Protein AF-A0A3P6EA64-F1 (afdb_monomer)

Mean predicted aligned error: 21.99 Å

Sequence (209 aa):
MKEDEYPVRPGEKDCSFYLKTGRCDFGEFCRFNHPKFFLGGKCKYGSTCKFKHSKEGDSTEAMRQVIAYKLLYYSDQPNVKNLTESLLQDQKRQRTESSYGPSRERRAKTIDKQRREAQNNLQEERLMIPENHNVNAQENLQQQADMERQNREAQEKAHEERRRQIDNERRQARLRLERMKPRVLTSNVDQIREALPQIGIERKEGDGF

Structure (mmCIF, N/CA/C/O backbone):
data_AF-A0A3P6EA64-F1
#
_entry.id   AF-A0A3P6EA64-F1
#
loop_
_atom_site.group_PDB
_atom_site.id
_atom_site.type_symbol
_atom_site.label_atom_id
_atom_site.label_alt_id
_atom_site.label_comp_id
_atom_site.label_asym_id
_atom_site.label_entity_id
_atom_site.label_seq_id
_atom_site.pdbx_PDB_ins_code
_atom_site.Cartn_x
_atom_site.Cartn_y
_atom_site.Cartn_z
_atom_site.occupancy
_atom_site.B_iso_or_equiv
_atom_site.auth_seq_id
_atom_site.auth_comp_id
_atom_site.auth_asym_id
_atom_site.auth_atom_id
_atom_site.pdbx_PDB_model_num
ATOM 1 N N . MET A 1 1 ? -25.609 12.171 -23.367 1.00 37.84 1 MET A N 1
ATOM 2 C CA . MET A 1 1 ? -24.585 12.815 -24.220 1.00 37.84 1 MET A CA 1
ATOM 3 C C . MET A 1 1 ? -24.012 11.719 -25.094 1.00 37.84 1 MET A C 1
ATOM 5 O O . MET A 1 1 ? -23.706 10.676 -24.534 1.00 37.84 1 MET A O 1
ATOM 9 N N . LYS A 1 2 ? -23.995 11.884 -26.423 1.00 42.06 2 LYS A N 1
ATOM 10 C CA . LYS A 1 2 ? -23.477 10.853 -27.337 1.00 42.06 2 LYS A CA 1
ATOM 11 C C . LYS A 1 2 ? -22.013 10.589 -26.983 1.00 42.06 2 LYS A C 1
ATOM 13 O O . LYS A 1 2 ? -21.222 11.524 -26.913 1.00 42.06 2 LYS A O 1
ATOM 18 N N . GLU A 1 3 ? -21.689 9.348 -26.655 1.00 51.91 3 GLU A N 1
ATOM 19 C CA . GLU A 1 3 ? -20.305 8.905 -26.555 1.00 51.91 3 GLU A CA 1
ATOM 20 C C . GLU A 1 3 ? -19.806 8.798 -27.993 1.00 51.91 3 GLU A C 1
ATOM 22 O O . GLU A 1 3 ? -20.128 7.832 -28.671 1.00 51.91 3 GLU A O 1
ATOM 27 N N . ASP A 1 4 ? -19.120 9.833 -28.486 1.00 54.34 4 ASP A N 1
ATOM 28 C CA . ASP A 1 4 ? -18.520 9.802 -29.822 1.00 54.34 4 ASP A CA 1
ATOM 29 C C . ASP A 1 4 ? -17.569 8.596 -29.887 1.00 54.34 4 ASP A C 1
ATOM 31 O O . ASP A 1 4 ? -16.539 8.560 -29.199 1.00 54.34 4 ASP A O 1
ATOM 35 N N . GLU A 1 5 ? -17.947 7.564 -30.645 1.00 70.12 5 GLU A N 1
ATOM 36 C CA . GLU A 1 5 ? -17.208 6.309 -30.687 1.00 70.12 5 GLU A CA 1
ATOM 37 C C . GLU A 1 5 ? -15.990 6.473 -31.596 1.00 70.12 5 GLU A C 1
ATOM 39 O O . GLU A 1 5 ? -16.041 6.334 -32.815 1.00 70.12 5 GLU A O 1
ATOM 44 N N . TYR A 1 6 ? -14.850 6.810 -30.996 1.00 78.06 6 TYR A N 1
ATOM 45 C CA . TYR A 1 6 ? -13.623 6.978 -31.762 1.00 78.06 6 TYR A CA 1
ATOM 46 C C . TYR A 1 6 ? -13.152 5.644 -32.377 1.00 78.06 6 TYR A C 1
ATOM 48 O O . TYR A 1 6 ? -13.069 4.635 -31.664 1.00 78.06 6 TYR A O 1
ATOM 56 N N . PRO A 1 7 ? -12.775 5.620 -33.671 1.00 77.94 7 PRO A N 1
ATOM 57 C CA . PRO A 1 7 ? -12.408 4.391 -34.354 1.00 77.94 7 PRO A CA 1
ATOM 58 C C . PRO A 1 7 ? -11.060 3.863 -33.853 1.00 77.94 7 PRO A C 1
ATOM 60 O O . PRO A 1 7 ? -10.033 4.549 -33.858 1.00 77.94 7 PRO A O 1
ATOM 63 N N . VAL A 1 8 ? -11.073 2.593 -33.458 1.00 78.19 8 VAL A N 1
ATOM 64 C CA . VAL A 1 8 ? -9.897 1.810 -33.071 1.00 78.19 8 VAL A CA 1
ATOM 65 C C . VAL A 1 8 ? -9.319 1.198 -34.354 1.00 78.19 8 VAL A C 1
ATOM 67 O O . VAL A 1 8 ? -9.961 0.356 -34.977 1.00 78.19 8 VAL A O 1
ATOM 70 N N . ARG A 1 9 ? -8.141 1.656 -34.792 1.00 79.44 9 ARG A N 1
ATOM 71 C CA . ARG A 1 9 ? -7.506 1.301 -36.076 1.00 79.44 9 ARG A CA 1
ATOM 72 C C . ARG A 1 9 ? -6.117 0.686 -35.836 1.00 79.44 9 ARG A C 1
ATOM 74 O O . ARG A 1 9 ? -5.139 1.427 -35.719 1.00 79.44 9 ARG A O 1
ATOM 81 N N . PRO A 1 10 ? -6.007 -0.651 -35.766 1.00 67.12 10 PRO A N 1
ATOM 82 C CA . PRO A 1 10 ? -4.742 -1.321 -35.489 1.00 67.12 10 PRO A CA 1
ATOM 83 C C . PRO A 1 10 ? -3.734 -1.066 -36.595 1.00 67.12 10 PRO A C 1
ATOM 85 O O . PRO A 1 10 ? -4.053 -1.232 -37.765 1.00 67.12 10 PRO A O 1
ATOM 88 N N . GLY A 1 11 ? -2.518 -0.664 -36.229 1.00 68.31 11 GLY A N 1
ATOM 89 C CA . GLY A 1 11 ? -1.428 -0.443 -37.182 1.00 68.31 11 GLY A CA 1
ATOM 90 C C . GLY A 1 11 ? -1.340 0.963 -37.783 1.00 68.31 11 GLY A C 1
ATOM 91 O O . GLY A 1 11 ? -0.298 1.293 -38.345 1.00 68.31 11 GLY A O 1
ATOM 92 N N . GLU A 1 12 ? -2.355 1.811 -37.604 1.00 78.56 12 GLU A N 1
ATOM 93 C CA . GLU A 1 12 ? -2.269 3.237 -37.936 1.00 78.56 12 GLU A CA 1
ATOM 94 C C . GLU A 1 12 ? -1.605 4.036 -36.806 1.00 78.56 12 GLU A C 1
ATOM 96 O O . GLU A 1 12 ? -1.555 3.607 -35.650 1.00 78.56 12 GLU A O 1
ATOM 101 N N . LYS A 1 13 ? -1.088 5.228 -37.128 1.00 80.69 13 LYS A N 1
ATOM 102 C CA . LYS A 1 13 ? -0.502 6.123 -36.115 1.00 80.69 13 LYS A CA 1
ATOM 103 C C . LYS A 1 13 ? -1.567 6.550 -35.101 1.00 80.69 13 LYS A C 1
ATOM 105 O O . LYS A 1 13 ? -2.685 6.896 -35.486 1.00 80.69 13 LYS A O 1
ATOM 110 N N . ASP A 1 14 ? -1.204 6.592 -33.821 1.00 83.06 14 ASP A N 1
ATOM 111 C CA . ASP A 1 14 ? -2.114 7.043 -32.766 1.00 83.06 14 ASP A CA 1
ATOM 112 C C . ASP A 1 14 ? -2.435 8.539 -32.891 1.00 83.06 14 ASP A C 1
ATOM 114 O O . ASP A 1 14 ? -1.572 9.374 -33.191 1.00 83.06 14 ASP A O 1
ATOM 118 N N . CYS A 1 15 ? -3.692 8.901 -32.627 1.00 84.56 15 CYS A N 1
ATOM 119 C CA . CYS A 1 15 ? -4.131 10.287 -32.678 1.00 84.56 15 CYS A CA 1
ATOM 120 C C . CYS A 1 15 ? -3.476 11.102 -31.553 1.00 84.56 15 CYS A C 1
ATOM 122 O O . CYS A 1 15 ? -3.816 10.966 -30.377 1.00 84.56 15 CYS A O 1
ATOM 124 N N . SER A 1 16 ? -2.568 12.011 -31.915 1.00 80.25 16 SER A N 1
ATOM 125 C CA . SER A 1 16 ? -1.844 12.849 -30.947 1.00 80.25 16 SER A CA 1
ATOM 126 C C . SER A 1 16 ? -2.763 13.746 -30.111 1.00 80.25 16 SER A C 1
ATOM 128 O O . SER A 1 16 ? -2.475 13.987 -28.940 1.00 80.25 16 SER A O 1
ATOM 130 N N . PHE A 1 17 ? -3.865 14.235 -30.691 1.00 80.38 17 PHE A N 1
ATOM 131 C CA . PHE A 1 17 ? -4.844 15.061 -29.979 1.00 80.38 17 PHE A CA 1
ATOM 132 C C . PHE A 1 17 ? -5.614 14.228 -28.954 1.00 80.38 17 PHE A C 1
ATOM 134 O O . PHE A 1 17 ? -5.609 14.563 -27.771 1.00 80.38 17 PHE A O 1
ATOM 141 N N . TYR A 1 18 ? -6.145 13.078 -29.372 1.00 81.69 18 TYR A N 1
ATOM 142 C CA . TYR A 1 18 ? -6.855 12.163 -28.483 1.00 81.69 18 TYR A CA 1
ATOM 143 C C . TYR A 1 18 ? -5.978 11.629 -27.346 1.00 81.69 18 TYR A C 1
ATOM 145 O O . TYR A 1 18 ? -6.431 11.565 -26.208 1.00 81.69 18 TYR A O 1
ATOM 153 N N . LEU A 1 19 ? -4.710 11.305 -27.608 1.00 76.81 19 LEU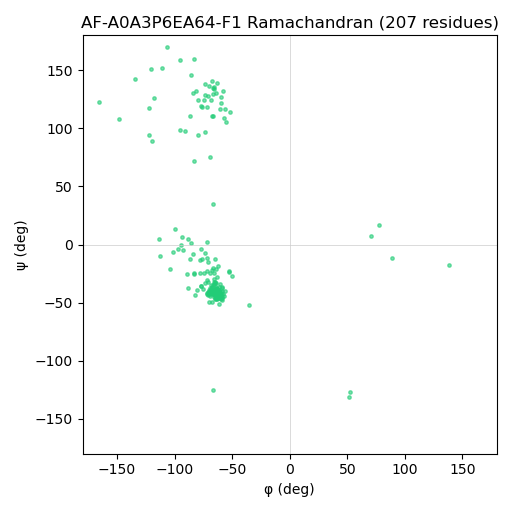 A N 1
ATOM 154 C CA . LEU A 1 19 ? -3.790 10.851 -26.561 1.00 76.81 19 LEU A CA 1
ATOM 155 C C . LEU A 1 19 ? -3.483 11.934 -25.516 1.00 76.81 19 LEU A C 1
ATOM 157 O O . LEU A 1 19 ? -3.268 11.614 -24.348 1.00 76.81 19 LEU A O 1
ATOM 161 N N . LYS A 1 20 ? -3.456 13.213 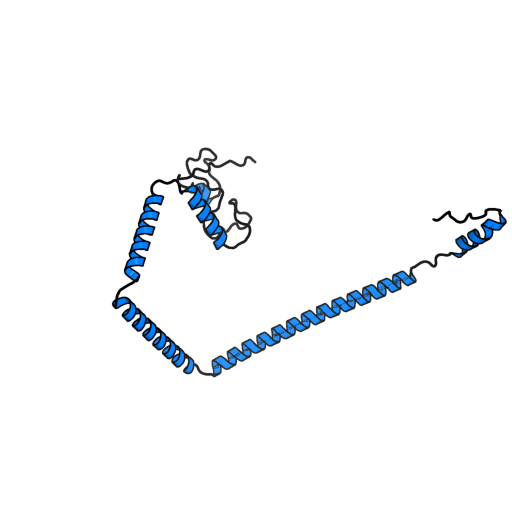-25.914 1.00 73.44 20 LYS A N 1
ATOM 162 C CA . LYS A 1 20 ? -3.144 14.334 -25.013 1.00 73.44 20 LYS A CA 1
ATOM 163 C C . LYS A 1 20 ? -4.350 14.791 -24.199 1.00 73.44 20 LYS A C 1
ATOM 165 O O . LYS A 1 20 ? -4.205 15.086 -23.015 1.00 73.44 20 LYS A O 1
ATOM 170 N N . THR A 1 21 ? -5.515 14.894 -24.832 1.00 72.88 21 THR A N 1
ATOM 171 C CA . THR A 1 21 ? -6.704 15.538 -24.246 1.00 72.88 21 THR A CA 1
ATOM 172 C C . THR A 1 21 ? -7.841 14.558 -23.966 1.00 72.88 21 THR A C 1
ATOM 174 O O . THR A 1 21 ? -8.826 14.921 -23.324 1.00 72.88 21 THR A O 1
ATOM 177 N N . GLY A 1 22 ? -7.742 13.316 -24.449 1.00 75.56 22 GLY A N 1
ATOM 178 C CA . GLY A 1 22 ? -8.824 12.335 -24.404 1.00 75.56 22 GLY A CA 1
ATOM 179 C C . GLY A 1 22 ? -9.984 12.662 -25.348 1.00 75.56 22 GLY A C 1
ATOM 180 O O . GLY A 1 22 ? -11.022 12.006 -25.277 1.00 75.56 22 GLY A O 1
ATOM 181 N N . ARG A 1 23 ? -9.866 13.683 -26.205 1.00 77.75 23 ARG A N 1
ATOM 182 C CA . ARG A 1 23 ? -10.887 14.067 -27.189 1.00 77.75 23 ARG A CA 1
ATOM 183 C C . ARG A 1 23 ? -10.235 14.319 -28.540 1.00 77.75 23 ARG A C 1
ATOM 185 O O . ARG A 1 23 ? -9.131 14.849 -28.618 1.00 77.75 23 ARG A O 1
ATOM 192 N N . CYS A 1 24 ? -10.925 13.915 -29.596 1.00 83.94 24 CYS A N 1
ATOM 193 C CA . CYS A 1 24 ? -10.534 14.224 -30.961 1.00 83.94 24 CYS A CA 1
ATOM 194 C C . CYS A 1 24 ? -11.633 15.058 -31.608 1.00 83.94 24 CYS A C 1
ATOM 196 O O . CYS A 1 24 ? -12.779 14.613 -31.641 1.00 83.94 24 CYS A O 1
ATOM 198 N N . ASP A 1 25 ? -11.275 16.215 -32.157 1.00 81.75 25 ASP A N 1
ATOM 199 C CA . ASP A 1 25 ? -12.224 17.095 -32.850 1.00 81.75 25 ASP A CA 1
ATOM 200 C C . ASP A 1 25 ? -12.766 16.458 -34.141 1.00 81.75 25 ASP A C 1
ATOM 202 O O . ASP A 1 25 ? -13.838 16.814 -34.617 1.00 81.75 25 ASP A O 1
ATOM 206 N N . PHE A 1 26 ? -12.051 15.464 -34.681 1.00 82.31 26 PHE A N 1
ATOM 207 C CA . PHE A 1 26 ? -12.467 14.695 -35.855 1.00 82.31 26 PHE A CA 1
ATOM 208 C C . PHE A 1 26 ? -13.411 13.525 -35.528 1.00 82.31 26 PHE A C 1
ATOM 210 O O . PHE A 1 26 ? -13.923 12.897 -36.454 1.00 82.31 26 PHE A O 1
ATOM 217 N N . GLY A 1 27 ? -13.636 13.211 -34.244 1.00 82.75 27 GLY A N 1
ATOM 218 C CA . GLY A 1 27 ? -14.604 12.194 -33.820 1.00 82.75 27 GLY A CA 1
ATOM 219 C C . GLY A 1 27 ? -14.434 10.839 -34.518 1.00 82.75 27 GLY A C 1
ATOM 220 O O . GLY A 1 27 ? -13.327 10.303 -34.630 1.00 82.75 27 GLY A O 1
ATOM 221 N N . GLU A 1 28 ? -15.549 10.316 -35.024 1.00 81.25 28 GLU A N 1
ATOM 222 C CA . GLU A 1 28 ? -15.653 9.043 -35.753 1.00 81.25 28 GLU A CA 1
ATOM 223 C C . GLU A 1 28 ? -14.916 9.054 -37.108 1.00 81.25 28 GLU A C 1
ATOM 225 O O . GLU A 1 28 ? -14.472 8.017 -37.605 1.00 81.25 28 GLU A O 1
ATOM 230 N N . PHE A 1 29 ? -14.726 10.240 -37.697 1.00 82.25 29 PHE A N 1
ATOM 231 C CA . PHE A 1 29 ? -14.060 10.426 -38.990 1.00 82.25 29 PHE A CA 1
ATOM 232 C C . PHE A 1 29 ? -12.537 10.517 -38.875 1.00 82.25 29 PHE A C 1
ATOM 234 O O . PHE A 1 29 ? -11.837 10.695 -39.876 1.00 82.25 29 PHE A O 1
ATOM 241 N N . CYS A 1 30 ? -11.992 10.400 -37.664 1.00 86.56 30 CYS A N 1
ATOM 242 C CA . CYS A 1 30 ? -10.559 10.483 -37.483 1.00 86.56 30 CYS A CA 1
ATOM 243 C C . CYS A 1 30 ? -9.845 9.292 -38.145 1.00 86.56 30 CYS A C 1
ATOM 245 O O . CYS A 1 30 ? -10.173 8.118 -37.944 1.00 86.56 30 CYS A O 1
ATOM 247 N N . ARG A 1 31 ? -8.827 9.611 -38.950 1.00 85.00 31 ARG A N 1
ATOM 248 C CA . ARG A 1 31 ? -8.019 8.629 -39.695 1.00 85.00 31 ARG A CA 1
ATOM 249 C C . ARG A 1 31 ? -6.977 7.926 -38.823 1.00 85.00 31 ARG A C 1
ATOM 251 O O . ARG A 1 31 ? -6.407 6.930 -39.244 1.00 85.00 31 ARG A O 1
ATOM 258 N N . PHE A 1 32 ? -6.730 8.454 -37.629 1.00 84.88 32 PHE A N 1
ATOM 259 C CA . PHE A 1 32 ? -5.715 7.979 -36.694 1.00 84.88 32 PHE A CA 1
ATOM 260 C C . PHE A 1 32 ? -6.307 7.011 -35.663 1.00 84.88 32 PHE A C 1
ATOM 262 O O . PHE A 1 32 ? -7.513 7.017 -35.415 1.00 84.88 32 PHE A O 1
ATOM 269 N N . ASN A 1 33 ? -5.462 6.192 -35.042 1.00 82.88 33 ASN A N 1
ATOM 270 C CA . ASN A 1 33 ? -5.889 5.206 -34.052 1.00 82.88 33 ASN A CA 1
ATOM 271 C C . ASN A 1 33 ? -6.276 5.853 -32.705 1.00 82.88 33 ASN A C 1
ATOM 273 O O . ASN A 1 33 ? -5.583 6.752 -32.219 1.00 82.88 33 ASN A O 1
ATOM 277 N N . HIS A 1 34 ? -7.368 5.377 -32.094 1.00 80.75 34 HIS A N 1
ATOM 278 C CA . HIS A 1 34 ? -7.867 5.827 -30.786 1.00 80.75 34 HIS A CA 1
ATOM 279 C C . HIS A 1 34 ? -7.890 4.667 -29.785 1.00 80.75 34 HIS A C 1
ATOM 281 O O . HIS A 1 34 ? -8.902 3.977 -29.661 1.00 80.75 34 HIS A O 1
ATOM 287 N N . PRO A 1 35 ? -6.802 4.421 -29.040 1.00 77.38 35 PRO A N 1
ATOM 288 C CA . PRO A 1 35 ? -6.763 3.326 -28.078 1.00 77.38 35 PRO A CA 1
ATOM 289 C C . PRO A 1 35 ? -7.743 3.566 -26.916 1.00 77.38 35 PRO A C 1
ATOM 291 O O . PRO A 1 35 ? -7.793 4.645 -26.325 1.00 77.38 35 PRO A O 1
ATOM 294 N N . LYS A 1 36 ? -8.514 2.535 -26.541 1.00 71.06 36 LYS A N 1
ATOM 295 C CA . LYS A 1 36 ? -9.422 2.571 -25.370 1.00 71.06 36 LYS A CA 1
ATOM 296 C C . LYS A 1 36 ? -8.669 2.413 -24.027 1.00 71.06 36 LYS A C 1
ATOM 298 O O . LYS A 1 36 ? -9.270 2.528 -22.957 1.00 71.06 36 LYS A O 1
ATOM 303 N N . PHE A 1 37 ? -7.354 2.188 -24.083 1.00 67.81 37 PHE A N 1
ATOM 304 C CA . PHE A 1 37 ? -6.462 1.949 -22.945 1.00 67.81 37 PHE A CA 1
ATOM 305 C C . PHE A 1 37 ? -5.348 2.997 -22.887 1.00 67.81 37 PHE A C 1
ATOM 307 O O . PHE A 1 37 ? -4.935 3.534 -23.916 1.00 67.81 37 PHE A O 1
ATOM 314 N N . PHE A 1 38 ? -4.857 3.287 -21.682 1.00 64.75 38 PHE A N 1
ATOM 315 C CA . PHE A 1 38 ? -3.771 4.244 -21.494 1.00 64.75 38 PHE A CA 1
ATOM 316 C C . PHE A 1 38 ? -2.435 3.614 -21.905 1.00 64.75 38 PHE A C 1
ATOM 318 O O . PHE A 1 38 ? -2.018 2.617 -21.326 1.00 64.75 38 PHE A O 1
ATOM 325 N N . LEU A 1 39 ? -1.766 4.190 -22.908 1.00 61.78 39 LEU A N 1
ATOM 326 C CA . LEU A 1 39 ? -0.486 3.687 -23.435 1.00 61.78 39 LEU A CA 1
ATOM 327 C C . LEU A 1 39 ? 0.749 4.372 -22.807 1.00 61.78 39 LEU A C 1
ATOM 329 O O . LEU A 1 39 ? 1.878 4.061 -23.182 1.00 61.78 39 LEU A O 1
ATOM 333 N N . GLY A 1 40 ? 0.546 5.326 -21.889 1.00 58.00 40 GLY A N 1
ATOM 334 C CA . GLY A 1 40 ? 1.603 6.091 -21.211 1.00 58.00 40 GLY A CA 1
ATOM 335 C C . GLY A 1 40 ? 1.799 5.682 -19.746 1.00 58.00 40 GLY A C 1
ATOM 336 O O . GLY A 1 40 ? 0.999 4.938 -19.206 1.00 58.00 40 GLY A O 1
ATOM 337 N N . GLY A 1 41 ? 2.867 6.166 -19.098 1.00 61.28 41 GLY A N 1
ATOM 338 C CA . GLY A 1 41 ? 3.285 5.803 -17.728 1.00 61.28 41 GLY A CA 1
ATOM 339 C C . GLY A 1 41 ? 2.349 6.233 -16.579 1.00 61.28 41 GLY A C 1
ATOM 340 O O . GLY A 1 41 ? 1.189 5.855 -16.525 1.00 61.28 41 GLY A O 1
ATOM 341 N N . LYS A 1 42 ? 2.841 6.966 -15.568 1.00 56.97 42 LYS A N 1
ATOM 342 C CA . LYS A 1 42 ? 2.020 7.332 -14.391 1.00 56.97 42 LYS A CA 1
ATOM 343 C C . LYS A 1 42 ? 0.884 8.285 -14.799 1.00 56.97 42 LYS A C 1
ATOM 345 O O . LYS A 1 42 ? 1.137 9.436 -15.154 1.00 56.97 42 LYS A O 1
ATOM 350 N N . CYS A 1 43 ? -0.365 7.822 -14.754 1.00 64.38 43 CYS A N 1
ATOM 351 C CA . CYS A 1 43 ? -1.524 8.647 -15.088 1.00 64.38 43 CYS A CA 1
ATOM 352 C C . C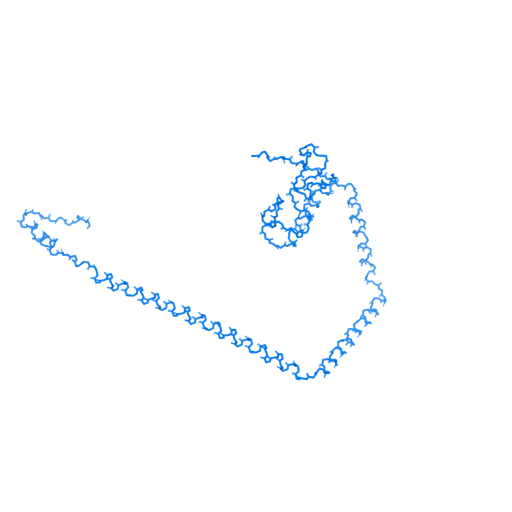YS A 1 43 ? -1.875 9.617 -13.947 1.00 64.38 43 CYS A C 1
ATOM 354 O O . CYS A 1 43 ? -2.237 9.198 -12.850 1.00 64.38 43 CYS A O 1
ATOM 356 N N . LYS A 1 44 ? -1.831 10.926 -14.226 1.00 62.44 44 LYS A N 1
ATOM 357 C CA . LYS A 1 44 ? -2.151 12.002 -13.264 1.00 62.44 44 LYS A CA 1
ATOM 358 C C . LYS A 1 44 ? -3.640 12.135 -12.907 1.00 62.44 44 LYS A C 1
ATOM 360 O O . LYS A 1 44 ? -3.971 12.867 -11.984 1.00 62.44 44 LYS A O 1
ATOM 365 N N . TYR A 1 45 ? -4.529 11.462 -13.639 1.00 64.81 45 TYR A N 1
ATOM 366 C CA . TYR A 1 45 ? -5.985 11.553 -13.456 1.00 64.81 45 TYR A CA 1
ATOM 367 C C . TYR A 1 45 ? -6.566 10.410 -12.602 1.00 64.81 45 TYR A C 1
ATOM 369 O O . TYR A 1 45 ? -7.754 10.413 -12.307 1.00 64.81 45 TYR A O 1
ATOM 377 N N . GLY A 1 46 ? -5.756 9.429 -12.182 1.00 65.00 46 GLY A N 1
ATOM 378 C CA . GLY A 1 46 ? -6.195 8.368 -11.266 1.00 65.00 46 GLY A CA 1
ATOM 379 C C . GLY A 1 46 ? -7.470 7.643 -11.727 1.00 65.00 46 GLY A C 1
ATOM 380 O O . GLY A 1 46 ? -7.544 7.162 -12.860 1.00 65.00 46 GLY A O 1
ATOM 381 N N . SER A 1 47 ? -8.475 7.575 -10.848 1.00 62.47 47 SER A N 1
ATOM 382 C CA . SER A 1 47 ? -9.781 6.941 -11.097 1.00 62.47 47 SER A CA 1
ATOM 383 C C . SER A 1 47 ? -10.735 7.766 -11.970 1.00 62.47 47 SER A C 1
ATOM 385 O O . SER A 1 47 ? -11.729 7.222 -12.443 1.00 62.47 47 SER A O 1
ATOM 387 N N . THR A 1 48 ? -10.444 9.049 -12.213 1.00 62.75 48 THR A N 1
ATOM 388 C CA . THR A 1 48 ? -11.232 9.923 -13.105 1.00 62.75 48 THR A CA 1
ATOM 389 C C . THR A 1 48 ? -10.680 9.948 -14.530 1.00 62.75 48 THR A C 1
ATOM 391 O O . THR A 1 48 ? -11.141 10.711 -15.380 1.00 62.75 48 THR A O 1
ATOM 394 N N . CYS A 1 49 ? -9.679 9.112 -14.814 1.00 69.50 49 CYS A N 1
ATOM 395 C CA . CYS A 1 49 ? -9.110 9.007 -16.141 1.00 69.50 49 CYS A CA 1
ATOM 396 C C . CYS A 1 49 ? -10.122 8.437 -17.140 1.00 69.50 49 CYS A C 1
ATOM 398 O O . CYS A 1 49 ? -10.784 7.435 -16.883 1.00 69.50 49 CYS A O 1
ATOM 400 N N . LYS A 1 50 ? -10.184 9.061 -18.320 1.00 68.12 50 LYS A N 1
ATOM 401 C CA . LYS A 1 50 ? -11.038 8.625 -19.431 1.00 68.12 50 LYS A CA 1
ATOM 402 C C . LYS A 1 50 ? -10.595 7.287 -20.043 1.00 68.12 50 LYS A C 1
ATOM 404 O O . LYS A 1 50 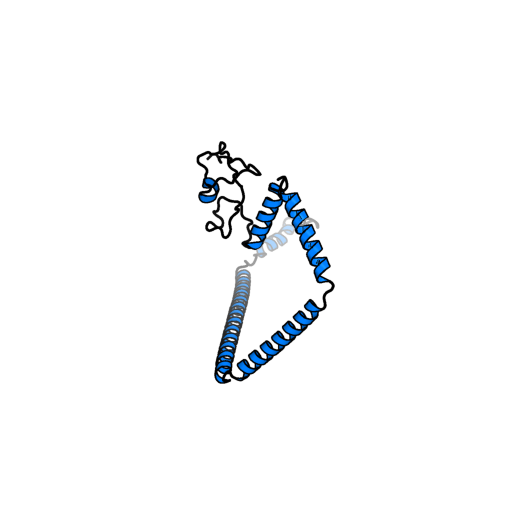? -11.393 6.616 -20.690 1.00 68.12 50 LYS A O 1
ATOM 409 N N . PHE A 1 51 ? -9.336 6.899 -19.860 1.00 73.81 51 PHE A N 1
ATOM 410 C CA . PHE A 1 51 ? -8.817 5.620 -20.334 1.00 73.81 51 PHE A CA 1
ATOM 411 C C . PHE A 1 51 ? -9.086 4.515 -19.313 1.00 73.81 51 PHE A C 1
ATOM 413 O O . PHE A 1 51 ? -9.037 4.751 -18.106 1.00 73.81 51 PHE A O 1
ATOM 420 N N . LYS A 1 52 ? -9.333 3.288 -19.787 1.00 66.19 52 LYS A N 1
ATOM 421 C CA . LYS A 1 52 ? -9.474 2.148 -18.876 1.00 66.19 52 LYS A CA 1
ATOM 422 C C . LYS A 1 52 ? -8.122 1.829 -18.230 1.00 66.19 52 LYS A C 1
ATOM 424 O O . LYS A 1 52 ? -7.142 1.583 -18.933 1.00 66.19 52 LYS A O 1
ATOM 429 N N . HIS A 1 53 ? -8.098 1.814 -16.900 1.00 66.62 53 HIS A N 1
ATOM 430 C CA . HIS A 1 53 ? -6.992 1.316 -16.082 1.00 66.62 53 HIS A CA 1
ATOM 431 C C . HIS A 1 53 ? -7.413 0.027 -15.370 1.00 66.62 53 HIS A C 1
ATOM 433 O O . HIS A 1 53 ? -8.592 -0.146 -15.049 1.00 66.62 53 HIS A O 1
ATOM 439 N N . SER A 1 54 ? -6.453 -0.850 -15.074 1.00 61.44 54 SER A N 1
ATOM 440 C CA . SER A 1 54 ? -6.679 -1.924 -14.104 1.00 61.44 54 SER A CA 1
ATOM 441 C C . SER A 1 54 ? -6.777 -1.311 -12.699 1.00 61.44 54 SER A C 1
ATOM 443 O O . SER A 1 54 ? -6.028 -0.389 -12.377 1.00 61.44 54 SER A O 1
ATOM 445 N N . LYS A 1 55 ? -7.739 -1.758 -11.882 1.00 54.31 55 LYS A N 1
ATOM 446 C CA . LYS A 1 55 ? -8.142 -1.108 -10.614 1.00 54.31 55 LYS A CA 1
ATOM 447 C C . LYS A 1 55 ? -7.132 -1.228 -9.465 1.00 54.31 55 LYS A C 1
ATOM 449 O O . LYS A 1 55 ? -7.391 -0.706 -8.385 1.00 54.31 55 LYS A O 1
ATOM 454 N N . GLU A 1 56 ? -5.983 -1.847 -9.683 1.00 51.66 56 GLU A N 1
ATOM 455 C CA . GLU A 1 56 ? -4.986 -2.083 -8.644 1.00 51.66 56 GLU A CA 1
ATOM 456 C C . GLU A 1 56 ? -3.687 -1.427 -9.087 1.00 51.66 56 GLU A C 1
ATOM 458 O O . GLU A 1 56 ? -3.168 -1.718 -10.162 1.00 51.66 56 GLU A O 1
ATOM 463 N N . GLY A 1 57 ? -3.234 -0.451 -8.300 1.00 53.38 57 GLY A N 1
ATOM 464 C CA . GLY A 1 57 ? -2.189 0.520 -8.627 1.00 53.38 57 GLY A CA 1
ATOM 465 C C . GLY A 1 57 ? -0.777 -0.040 -8.796 1.00 53.38 57 GLY A C 1
ATOM 466 O O . GLY A 1 57 ? 0.182 0.654 -8.466 1.00 53.38 57 GLY A O 1
ATOM 467 N N . ASP A 1 58 ? -0.620 -1.247 -9.326 1.00 48.91 58 ASP A N 1
ATOM 468 C CA . ASP A 1 58 ? 0.676 -1.800 -9.658 1.00 48.91 58 ASP A CA 1
ATOM 469 C C . ASP A 1 58 ? 1.027 -1.449 -11.108 1.00 48.91 58 ASP A C 1
ATOM 471 O O . ASP A 1 58 ? 0.579 -2.062 -12.081 1.00 48.91 58 ASP A O 1
ATOM 475 N N . SER A 1 59 ? 1.819 -0.385 -11.260 1.00 55.69 59 SER A N 1
ATOM 476 C CA . SER A 1 59 ? 2.266 0.130 -12.564 1.00 55.69 59 SER A CA 1
ATOM 477 C C . SER A 1 59 ? 2.910 -0.944 -13.456 1.00 55.69 59 SER A C 1
ATOM 479 O O . SER A 1 59 ? 2.915 -0.809 -14.678 1.00 55.69 59 SER A O 1
ATOM 481 N N . THR A 1 60 ? 3.411 -2.024 -12.853 1.00 57.78 60 THR A N 1
ATOM 482 C CA . THR A 1 60 ? 4.018 -3.175 -13.524 1.00 57.78 60 THR A CA 1
ATOM 483 C C . THR A 1 60 ? 2.989 -4.044 -14.251 1.00 57.78 60 THR A C 1
ATOM 485 O O . THR A 1 60 ? 3.211 -4.416 -15.404 1.00 57.78 60 THR A O 1
ATOM 488 N N . GLU A 1 61 ? 1.840 -4.310 -13.633 1.00 59.56 61 GLU A N 1
ATOM 489 C CA . GLU A 1 61 ? 0.771 -5.132 -14.202 1.00 59.56 61 GLU A CA 1
ATOM 490 C C . GLU A 1 61 ? 0.003 -4.369 -15.290 1.00 59.56 61 GLU A C 1
ATOM 492 O O . GLU A 1 61 ? -0.269 -4.903 -16.365 1.00 59.56 61 GLU A O 1
ATOM 497 N N . ALA A 1 62 ? -0.214 -3.066 -15.089 1.00 56.84 62 ALA A N 1
ATOM 498 C CA . ALA A 1 62 ? -0.724 -2.188 -16.140 1.00 56.84 62 ALA A CA 1
ATOM 499 C C . ALA A 1 62 ? 0.214 -2.157 -17.366 1.00 56.84 62 ALA A C 1
ATOM 501 O O . ALA A 1 62 ? -0.249 -2.256 -18.502 1.00 56.84 62 ALA A O 1
ATOM 502 N N . MET A 1 63 ? 1.537 -2.094 -17.157 1.00 61.00 63 MET A N 1
ATOM 503 C CA . MET A 1 63 ? 2.515 -2.169 -18.251 1.00 61.00 63 MET A CA 1
ATOM 504 C C . MET A 1 63 ? 2.508 -3.531 -18.956 1.00 61.00 63 MET A C 1
ATOM 506 O O . MET A 1 63 ? 2.584 -3.570 -20.183 1.00 61.00 63 MET A O 1
ATOM 510 N N . ARG A 1 64 ? 2.363 -4.643 -18.225 1.00 65.56 64 ARG A N 1
ATOM 511 C CA . ARG A 1 64 ? 2.228 -5.985 -18.820 1.00 65.56 64 ARG A CA 1
ATOM 512 C C . ARG A 1 64 ? 0.988 -6.101 -19.696 1.00 65.56 64 ARG A C 1
ATOM 514 O O . ARG A 1 64 ? 1.085 -6.637 -20.795 1.00 65.56 64 ARG A O 1
ATOM 521 N N . GLN A 1 65 ? -0.141 -5.550 -19.261 1.00 59.94 65 GLN A N 1
ATOM 522 C CA . GLN A 1 65 ? -1.381 -5.543 -20.039 1.00 59.94 65 GLN A CA 1
ATOM 523 C C . GLN A 1 65 ? -1.277 -4.653 -21.281 1.00 59.94 65 GLN A C 1
ATOM 525 O O . GLN A 1 65 ? -1.745 -5.041 -22.347 1.00 59.94 65 GLN A O 1
ATOM 530 N N . VAL A 1 66 ? -0.598 -3.503 -21.187 1.00 62.34 66 VAL A N 1
ATOM 531 C CA . VAL A 1 66 ? -0.297 -2.651 -22.350 1.00 62.34 66 VAL A CA 1
ATOM 532 C C . VAL A 1 66 ? 0.614 -3.375 -23.338 1.00 62.34 66 VAL A C 1
ATOM 534 O O . VAL A 1 66 ? 0.357 -3.333 -24.539 1.00 62.34 66 VAL A O 1
ATOM 537 N N . ILE A 1 67 ? 1.650 -4.068 -22.858 1.00 65.56 67 ILE A N 1
ATOM 538 C CA . ILE A 1 67 ? 2.545 -4.867 -23.704 1.00 65.56 67 ILE A CA 1
ATOM 539 C C . ILE A 1 67 ? 1.774 -6.018 -24.352 1.00 65.56 67 ILE A C 1
ATOM 541 O O . ILE A 1 67 ? 1.890 -6.202 -25.557 1.00 65.56 67 ILE A O 1
ATOM 545 N N . ALA A 1 68 ? 0.951 -6.749 -23.601 1.00 68.12 68 ALA A N 1
ATOM 546 C CA . ALA A 1 68 ? 0.121 -7.828 -24.128 1.00 68.12 68 ALA A CA 1
ATOM 547 C C . ALA A 1 68 ? -0.876 -7.318 -25.178 1.00 68.12 68 ALA A C 1
ATOM 549 O O . ALA A 1 68 ? -0.961 -7.891 -26.259 1.00 68.12 68 ALA A O 1
ATOM 550 N N . TYR A 1 69 ? -1.561 -6.200 -24.916 1.00 66.69 69 TYR A N 1
ATOM 551 C CA . TYR A 1 69 ? -2.424 -5.545 -25.899 1.00 66.69 69 TYR A CA 1
ATOM 552 C C . TYR A 1 69 ? -1.630 -5.152 -27.146 1.00 66.69 69 TYR A C 1
ATOM 554 O O . TYR A 1 69 ? -2.039 -5.465 -28.256 1.00 66.69 69 TYR A O 1
ATOM 562 N N . LYS A 1 70 ? -0.446 -4.551 -26.984 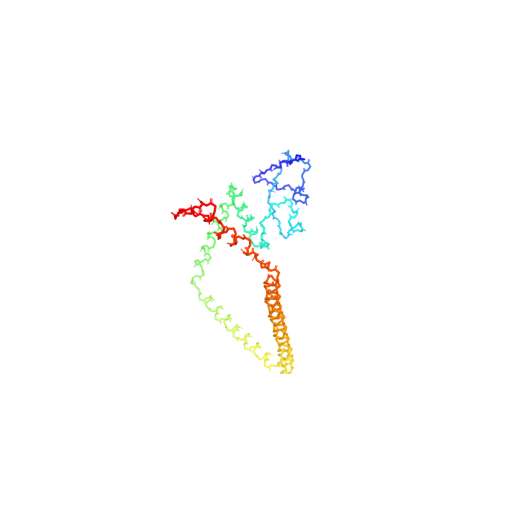1.00 64.62 70 LYS A N 1
ATOM 563 C CA . LYS A 1 70 ? 0.423 -4.176 -28.105 1.00 64.62 70 LYS A CA 1
ATOM 564 C C . LYS A 1 70 ? 0.900 -5.404 -28.896 1.00 64.62 70 LYS A C 1
ATOM 566 O O . LYS A 1 70 ? 0.944 -5.364 -30.117 1.00 64.62 70 LYS A O 1
ATOM 571 N N . LEU A 1 71 ? 1.211 -6.514 -28.234 1.00 68.56 71 LEU A N 1
ATOM 572 C CA . LEU A 1 71 ? 1.614 -7.752 -28.899 1.00 68.56 71 LEU A CA 1
ATOM 573 C C . LEU A 1 71 ? 0.452 -8.395 -29.657 1.00 68.56 71 LEU A C 1
ATOM 575 O O . LEU A 1 71 ? 0.644 -8.768 -30.803 1.00 68.56 71 LEU A O 1
ATOM 579 N N . LEU A 1 72 ? -0.743 -8.464 -29.067 1.00 65.31 72 LEU A N 1
ATOM 580 C CA . LEU A 1 72 ? -1.937 -9.026 -29.715 1.00 65.31 72 LEU A CA 1
ATOM 581 C C . LEU A 1 72 ? -2.455 -8.159 -30.871 1.00 65.31 72 LEU A C 1
ATOM 583 O O . LEU A 1 72 ? -3.143 -8.655 -31.755 1.00 65.31 72 LEU A O 1
ATOM 587 N N . TYR A 1 73 ? -2.159 -6.859 -30.844 1.00 59.34 73 TYR A N 1
ATOM 588 C CA . TYR A 1 73 ? -2.738 -5.873 -31.755 1.00 59.34 73 TYR A CA 1
ATOM 589 C C . TYR A 1 73 ? -1.782 -5.428 -32.875 1.00 59.34 73 TYR A C 1
ATOM 591 O O . TYR A 1 73 ? -2.234 -4.960 -33.916 1.00 59.34 73 TYR A O 1
ATOM 599 N N . TYR A 1 74 ? -0.464 -5.595 -32.692 1.00 61.06 74 TYR A N 1
ATOM 600 C CA . TYR A 1 74 ? 0.564 -5.297 -33.702 1.00 61.06 74 TYR A CA 1
ATOM 601 C C . TYR A 1 74 ? 1.303 -6.553 -34.223 1.00 61.06 74 TYR A C 1
ATOM 603 O O . TYR A 1 74 ? 2.228 -6.420 -35.025 1.00 61.06 74 TYR A O 1
ATOM 611 N N . SER A 1 75 ? 0.907 -7.771 -33.822 1.00 58.50 75 SER A N 1
ATOM 612 C CA . SER A 1 75 ? 1.514 -9.045 -34.268 1.00 58.50 75 SER A CA 1
ATOM 613 C C . SER A 1 75 ? 1.361 -9.351 -35.760 1.00 58.50 75 SER A C 1
ATOM 615 O O . SER A 1 75 ? 2.143 -10.136 -36.301 1.00 58.50 75 SER A O 1
ATOM 617 N N . ASP A 1 76 ? 0.390 -8.729 -36.430 1.00 57.16 76 ASP A N 1
ATOM 618 C CA . ASP A 1 76 ? 0.125 -8.932 -37.861 1.00 57.16 76 ASP A CA 1
ATOM 619 C C . ASP A 1 76 ? 0.929 -7.987 -38.769 1.00 57.16 76 ASP A C 1
ATOM 621 O O . ASP A 1 76 ? 0.779 -8.008 -39.990 1.00 57.16 76 ASP A O 1
ATOM 625 N N . GLN A 1 77 ? 1.831 -7.175 -38.205 1.00 54.59 77 GLN A N 1
ATOM 626 C CA . GLN A 1 77 ? 2.721 -6.347 -39.012 1.00 54.59 77 GLN A CA 1
ATOM 627 C C . GLN A 1 77 ? 3.828 -7.197 -39.671 1.00 54.59 77 GLN A C 1
ATOM 629 O O . GLN A 1 77 ? 4.560 -7.911 -38.975 1.00 54.59 77 GLN A O 1
ATOM 634 N N . PRO A 1 78 ? 4.033 -7.080 -40.999 1.00 56.16 78 PRO A N 1
ATOM 635 C CA . PRO A 1 78 ? 4.921 -7.963 -41.766 1.00 56.16 78 PRO A CA 1
ATOM 636 C C . PRO A 1 78 ? 6.406 -7.856 -41.382 1.00 56.16 78 PRO A C 1
ATOM 638 O O . PRO A 1 78 ? 7.201 -8.707 -41.766 1.00 56.16 78 PRO A O 1
ATOM 641 N N . ASN A 1 79 ? 6.795 -6.836 -40.611 1.00 54.59 79 ASN A N 1
ATOM 642 C CA . ASN A 1 79 ? 8.193 -6.548 -40.285 1.00 54.59 79 ASN A CA 1
ATOM 643 C C . ASN A 1 79 ? 8.628 -7.008 -38.877 1.00 54.59 79 ASN A C 1
ATOM 645 O O . ASN A 1 79 ? 9.806 -6.933 -38.542 1.00 54.59 79 ASN A O 1
ATOM 649 N N . VAL A 1 80 ? 7.705 -7.491 -38.035 1.00 53.50 80 VAL A N 1
ATOM 650 C CA . VAL A 1 80 ? 8.016 -7.828 -36.628 1.00 53.50 80 VAL A CA 1
ATOM 651 C C . VAL A 1 80 ? 8.508 -9.271 -36.481 1.00 53.50 80 VAL A C 1
ATOM 653 O O . VAL A 1 80 ? 9.451 -9.517 -35.731 1.00 53.50 80 VAL A O 1
ATOM 656 N N . LYS A 1 81 ? 7.945 -10.214 -37.253 1.00 54.22 81 LYS A N 1
ATOM 657 C CA . LYS A 1 81 ? 8.332 -11.640 -37.226 1.00 54.22 81 LYS A CA 1
ATOM 658 C C . LYS A 1 81 ? 9.800 -11.854 -37.627 1.00 54.22 81 LYS A C 1
ATOM 660 O O . LYS A 1 81 ? 10.514 -12.598 -36.957 1.00 54.22 81 LYS A O 1
ATOM 665 N N . ASN A 1 82 ? 10.268 -11.107 -38.631 1.00 56.94 82 ASN A N 1
ATOM 666 C CA . ASN A 1 82 ? 11.654 -11.155 -39.110 1.00 56.94 82 ASN A CA 1
ATOM 667 C C . ASN A 1 82 ? 12.647 -10.593 -38.077 1.00 56.94 82 ASN A C 1
ATOM 669 O O . ASN A 1 82 ? 13.753 -11.110 -37.927 1.00 56.94 82 ASN A O 1
ATOM 673 N N . LEU A 1 83 ? 12.245 -9.565 -37.318 1.00 53.41 83 LEU A N 1
ATOM 674 C CA . LEU A 1 83 ? 13.083 -8.981 -36.269 1.00 53.41 83 LEU A CA 1
ATOM 675 C C . LEU A 1 83 ? 13.202 -9.922 -35.063 1.00 53.41 83 LEU A C 1
ATOM 677 O O . LEU A 1 83 ? 14.292 -10.090 -34.520 1.00 53.41 83 LEU A O 1
ATOM 681 N N . THR A 1 84 ? 12.099 -10.563 -34.657 1.00 60.91 84 THR A N 1
ATOM 682 C CA . THR A 1 84 ? 12.124 -11.525 -33.548 1.00 60.91 84 THR A CA 1
ATOM 683 C C . THR A 1 84 ? 12.919 -12.772 -33.906 1.00 60.91 84 THR A C 1
ATOM 685 O O . THR A 1 84 ? 13.685 -13.234 -33.068 1.00 60.91 84 THR A O 1
ATOM 688 N N . GLU A 1 85 ? 12.814 -13.285 -35.137 1.00 60.47 85 GLU A N 1
ATOM 689 C CA . GLU A 1 85 ? 13.630 -14.419 -35.587 1.00 60.47 85 GLU A CA 1
ATOM 690 C C . GLU A 1 85 ? 15.119 -14.081 -35.665 1.00 60.47 85 GLU A C 1
ATOM 692 O O . GLU A 1 85 ? 15.925 -14.870 -35.173 1.00 60.47 85 GLU A O 1
ATOM 697 N N . SER A 1 86 ? 15.489 -12.900 -36.177 1.00 58.75 86 SER A N 1
ATOM 698 C CA . SER A 1 86 ? 16.888 -12.444 -36.199 1.00 58.75 86 SER A CA 1
ATOM 699 C C . SER A 1 86 ? 17.454 -12.291 -34.784 1.00 58.75 86 SER A C 1
ATOM 701 O O . SER A 1 86 ? 18.542 -12.783 -34.497 1.00 58.75 86 SER A O 1
ATOM 703 N N . LEU A 1 87 ? 16.690 -11.690 -33.864 1.00 58.00 87 LEU A N 1
ATOM 704 C CA . LEU A 1 87 ? 17.085 -11.539 -32.458 1.00 58.00 87 LEU A CA 1
ATOM 705 C C . LEU A 1 87 ? 17.187 -12.891 -31.736 1.00 58.00 87 LEU A C 1
ATOM 707 O O . LEU A 1 87 ? 18.110 -13.104 -30.950 1.00 58.00 87 LEU A O 1
ATOM 711 N N . LEU A 1 88 ? 16.277 -13.828 -32.019 1.00 65.56 88 LEU A N 1
ATOM 712 C CA . LEU A 1 88 ? 16.332 -15.199 -31.503 1.00 65.56 88 LEU A CA 1
ATOM 713 C C . LEU A 1 88 ? 17.526 -15.974 -32.079 1.00 65.56 88 LEU A C 1
ATOM 715 O O . LEU A 1 88 ? 18.117 -16.785 -31.364 1.00 65.56 88 LEU A O 1
ATOM 719 N N . GLN A 1 89 ? 17.908 -15.741 -33.338 1.00 64.94 89 GLN A N 1
ATOM 720 C CA . GLN A 1 89 ? 19.098 -16.341 -33.949 1.00 64.94 89 GLN A CA 1
ATOM 721 C C . GLN A 1 89 ? 20.393 -15.769 -33.368 1.00 64.94 89 GLN A C 1
ATOM 723 O O . GLN A 1 89 ? 21.288 -16.546 -33.031 1.00 64.94 89 GLN A O 1
ATOM 728 N N . ASP A 1 90 ? 20.475 -14.456 -33.166 1.00 62.78 90 ASP A N 1
ATOM 729 C CA . ASP A 1 90 ? 21.630 -13.806 -32.539 1.00 62.78 90 ASP A CA 1
ATOM 730 C C . ASP A 1 90 ? 21.781 -14.221 -31.073 1.00 62.78 90 ASP A C 1
ATOM 732 O O . ASP A 1 90 ? 22.882 -14.539 -30.623 1.00 62.78 90 ASP A O 1
ATOM 736 N N . GLN A 1 91 ? 20.676 -14.342 -30.334 1.00 62.34 91 GLN A N 1
ATOM 737 C CA . GLN A 1 91 ? 20.692 -14.836 -28.958 1.00 62.34 91 GLN A CA 1
ATOM 738 C C . GLN A 1 91 ? 21.111 -16.316 -28.874 1.00 62.34 91 GLN A C 1
ATOM 740 O O . GLN A 1 91 ? 21.792 -16.720 -27.926 1.00 62.34 91 GLN A O 1
ATOM 745 N N . LYS A 1 92 ? 20.752 -17.134 -29.875 1.00 65.19 92 LYS A N 1
ATOM 746 C CA . LYS A 1 92 ? 21.223 -18.524 -30.000 1.00 65.19 92 LYS A CA 1
ATOM 747 C C . LYS A 1 92 ? 22.719 -18.589 -30.336 1.00 65.19 92 LYS A C 1
ATOM 749 O O . LYS A 1 92 ? 23.417 -19.377 -29.702 1.00 65.19 92 LYS A O 1
ATOM 754 N N . ARG A 1 93 ? 23.228 -17.729 -31.232 1.00 58.91 93 ARG A N 1
ATOM 755 C CA . ARG A 1 93 ? 24.668 -17.615 -31.560 1.00 58.91 93 ARG A CA 1
ATOM 756 C C . ARG A 1 93 ? 25.504 -17.167 -30.354 1.00 58.91 93 ARG A C 1
ATOM 758 O O . ARG A 1 93 ? 26.518 -17.786 -30.038 1.00 58.91 93 ARG A O 1
ATOM 765 N N . GLN A 1 94 ? 25.027 -16.172 -29.605 1.00 57.56 94 GLN A N 1
ATOM 766 C CA . GLN A 1 94 ? 25.681 -15.691 -28.379 1.00 57.56 94 GLN A CA 1
ATOM 767 C C . GLN A 1 94 ? 25.706 -16.752 -27.265 1.00 57.56 94 GLN A C 1
ATOM 769 O O . GLN A 1 94 ? 26.664 -16.829 -26.492 1.00 57.56 94 GLN A O 1
ATOM 774 N N . ARG A 1 95 ? 24.683 -17.615 -27.183 1.00 52.22 95 ARG A N 1
ATOM 775 C CA . ARG A 1 95 ? 24.672 -18.755 -26.251 1.00 52.22 95 ARG A CA 1
ATOM 776 C C . ARG A 1 95 ? 25.683 -19.838 -26.625 1.00 52.22 95 ARG A C 1
ATOM 778 O O . ARG A 1 95 ? 26.291 -20.402 -25.719 1.00 52.22 95 ARG A O 1
ATOM 785 N N . THR A 1 96 ? 25.886 -20.116 -27.913 1.00 54.88 96 THR A N 1
ATOM 786 C CA . THR A 1 96 ? 26.868 -21.118 -28.361 1.00 54.88 96 THR A CA 1
ATOM 787 C C . THR A 1 96 ? 28.313 -20.632 -28.215 1.00 54.88 96 THR A C 1
ATOM 789 O O . THR A 1 96 ? 29.176 -21.422 -27.846 1.00 54.88 96 THR A O 1
ATOM 792 N N . GLU A 1 97 ? 28.580 -19.332 -28.383 1.00 50.69 97 GLU A N 1
ATOM 793 C CA . GLU A 1 97 ? 29.914 -18.745 -28.149 1.00 50.69 97 GLU A CA 1
ATOM 794 C C . GLU A 1 97 ? 30.266 -18.602 -26.656 1.00 50.69 97 GLU A C 1
ATOM 796 O O . GLU A 1 97 ? 31.436 -18.623 -26.278 1.00 50.69 97 GLU A O 1
ATOM 801 N N . SER A 1 98 ? 29.270 -18.520 -25.766 1.00 54.03 98 SER A N 1
ATOM 802 C CA . SER A 1 98 ? 29.497 -18.425 -24.316 1.00 54.03 98 SER A CA 1
ATOM 803 C C . SER A 1 98 ? 29.965 -19.738 -23.666 1.00 54.03 98 SER A C 1
ATOM 805 O O . SER A 1 98 ? 30.277 -19.727 -22.470 1.00 54.03 98 SER A O 1
ATOM 807 N N . SER A 1 99 ? 29.992 -20.859 -24.395 1.00 52.84 99 SER A N 1
ATOM 808 C CA . SER A 1 99 ? 30.221 -22.177 -23.795 1.00 52.84 99 SER A CA 1
ATOM 809 C C . SER A 1 99 ? 31.689 -22.603 -23.704 1.00 52.84 99 SER A C 1
ATOM 811 O O . SER A 1 99 ? 31.987 -23.386 -22.811 1.00 52.84 99 SER A O 1
ATOM 813 N N . TYR A 1 100 ? 32.619 -22.123 -24.540 1.00 54.31 100 TYR A N 1
ATOM 814 C CA . TYR A 1 100 ? 34.022 -22.567 -24.464 1.00 54.31 100 TYR A CA 1
ATOM 815 C C . TYR A 1 100 ? 35.016 -21.473 -24.872 1.00 54.31 100 TYR A C 1
ATOM 817 O O . TYR A 1 100 ? 35.175 -21.156 -26.045 1.00 54.31 100 TYR A O 1
ATOM 825 N N . GLY A 1 101 ? 35.733 -20.919 -23.887 1.00 54.56 101 GLY A N 1
ATOM 826 C CA . GLY A 1 101 ? 36.859 -20.017 -24.122 1.00 54.56 101 GLY A CA 1
ATOM 827 C C . GLY A 1 101 ? 37.722 -19.804 -22.865 1.00 54.56 101 GLY A C 1
ATOM 828 O O . GLY A 1 101 ? 37.194 -19.300 -21.868 1.00 54.56 101 GLY A O 1
ATOM 829 N N . PRO A 1 102 ? 39.046 -20.087 -22.895 1.00 56.03 102 PRO A N 1
ATOM 830 C CA . PRO A 1 102 ? 39.983 -19.861 -21.778 1.00 56.03 102 PRO A CA 1
ATOM 831 C C . PRO A 1 102 ? 39.970 -18.427 -21.212 1.00 56.03 102 PRO A C 1
ATOM 833 O O . PRO A 1 102 ? 40.322 -18.191 -20.056 1.00 56.03 102 PRO A O 1
ATOM 836 N N . SER A 1 103 ? 39.537 -17.453 -22.015 1.00 60.28 103 SER A N 1
ATOM 837 C CA . SER A 1 103 ? 39.461 -16.036 -21.647 1.00 60.28 103 SER A CA 1
ATOM 838 C C . SER A 1 103 ? 38.344 -15.706 -20.651 1.00 60.28 103 SER A C 1
ATOM 840 O O . SER A 1 103 ? 38.504 -14.790 -19.842 1.00 60.28 103 SER A O 1
ATOM 842 N N . ARG A 1 104 ? 37.220 -16.440 -20.656 1.00 56.66 104 ARG A N 1
ATOM 843 C CA . ARG A 1 104 ? 36.084 -16.151 -19.760 1.00 56.66 104 ARG A CA 1
ATOM 844 C C . ARG A 1 104 ? 36.355 -16.633 -18.339 1.00 56.66 104 ARG A C 1
ATOM 846 O O . ARG A 1 104 ? 36.014 -15.935 -17.390 1.00 56.66 104 ARG A O 1
ATOM 853 N N . GLU A 1 105 ? 37.042 -17.764 -18.195 1.00 60.94 105 GLU A N 1
ATOM 854 C CA . GLU A 1 105 ? 37.447 -18.293 -16.892 1.00 60.94 105 GLU A CA 1
ATOM 855 C C . GLU A 1 1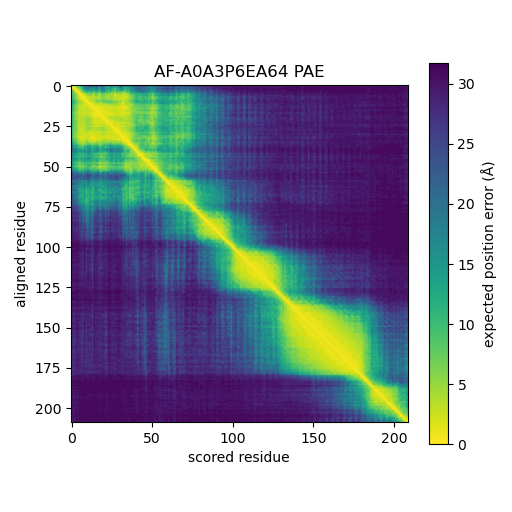05 ? 38.516 -17.415 -16.229 1.00 60.94 105 GLU A C 1
ATOM 857 O O . GLU A 1 105 ? 38.412 -17.110 -15.042 1.00 60.94 105 GLU A O 1
ATOM 862 N N . ARG A 1 106 ? 39.498 -16.915 -16.996 1.00 67.38 106 ARG A N 1
ATOM 863 C CA . ARG A 1 106 ? 40.466 -15.927 -16.487 1.00 67.38 106 ARG A CA 1
ATOM 864 C C . ARG A 1 106 ? 39.768 -14.650 -16.029 1.00 67.38 106 ARG A C 1
ATOM 866 O O . ARG A 1 106 ? 40.014 -14.199 -14.918 1.00 67.38 106 ARG A O 1
ATOM 873 N N . ARG A 1 107 ? 38.840 -14.119 -16.833 1.00 71.12 107 ARG A N 1
ATOM 874 C CA . ARG A 1 107 ? 38.058 -12.928 -16.472 1.00 71.12 107 ARG A CA 1
ATOM 875 C C . ARG A 1 107 ? 37.181 -13.164 -15.239 1.00 71.12 107 ARG A C 1
ATOM 877 O O . ARG A 1 107 ? 37.121 -12.294 -14.381 1.00 71.12 107 ARG A O 1
ATOM 884 N N . ALA A 1 108 ? 36.554 -14.333 -15.111 1.00 72.38 108 ALA A N 1
ATOM 885 C CA . ALA A 1 108 ? 35.770 -14.700 -13.931 1.00 72.38 108 ALA A CA 1
ATOM 886 C C . ALA A 1 108 ? 36.641 -14.786 -12.667 1.00 72.38 108 ALA A C 1
ATOM 888 O O . ALA A 1 108 ? 36.252 -14.265 -11.625 1.00 72.38 108 ALA A O 1
ATOM 889 N N . LYS A 1 109 ? 37.848 -15.360 -12.771 1.00 80.94 109 LYS A N 1
ATOM 890 C CA . LYS A 1 109 ? 38.827 -15.404 -11.671 1.00 80.94 109 LYS A CA 1
ATOM 891 C C . LYS A 1 109 ? 39.315 -14.005 -11.283 1.00 80.94 109 LYS A C 1
ATOM 893 O O . LYS A 1 109 ? 39.414 -13.712 -10.096 1.00 80.94 109 LYS A O 1
ATOM 898 N N . THR A 1 110 ? 39.565 -13.122 -12.253 1.00 85.50 110 THR A N 1
ATOM 899 C CA . THR A 1 110 ? 39.919 -11.716 -11.990 1.00 85.50 110 THR A CA 1
ATOM 900 C C . THR A 1 110 ? 38.784 -10.971 -11.292 1.00 85.50 110 THR A C 1
ATOM 902 O O . THR A 1 110 ? 39.037 -10.271 -10.319 1.00 85.50 110 THR A O 1
ATOM 905 N N . ILE A 1 111 ? 37.540 -11.153 -11.742 1.00 79.19 111 ILE A N 1
ATOM 906 C CA . ILE A 1 111 ? 36.366 -10.515 -11.134 1.00 79.19 111 ILE A CA 1
ATOM 907 C C . ILE A 1 111 ? 36.151 -11.019 -9.702 1.00 79.19 111 ILE A C 1
ATOM 909 O O . ILE A 1 111 ? 35.898 -10.213 -8.813 1.00 79.19 111 ILE A O 1
ATOM 913 N N . ASP A 1 112 ? 36.280 -12.324 -9.446 1.00 86.62 112 ASP A N 1
ATOM 914 C CA . ASP A 1 112 ? 36.115 -12.859 -8.088 1.00 86.62 112 ASP A CA 1
ATOM 915 C C . ASP A 1 112 ? 37.239 -12.391 -7.150 1.00 86.62 112 ASP A C 1
ATOM 917 O O . ASP A 1 112 ? 36.970 -12.044 -6.001 1.00 86.62 112 ASP A O 1
ATOM 921 N N . LYS A 1 113 ? 38.478 -12.280 -7.653 1.00 90.88 113 LYS A N 1
ATOM 922 C CA . LYS A 1 113 ? 39.597 -11.678 -6.914 1.00 90.88 113 LYS A CA 1
ATOM 923 C C . LYS A 1 113 ? 39.317 -10.211 -6.567 1.00 90.88 113 LYS A C 1
ATOM 925 O O . LYS A 1 113 ? 39.382 -9.854 -5.397 1.00 90.88 113 LYS A O 1
ATOM 930 N N . GLN A 1 114 ? 38.921 -9.401 -7.550 1.00 89.56 114 GLN A N 1
ATOM 931 C CA . GLN A 1 114 ? 38.555 -7.995 -7.338 1.00 89.56 114 GLN A CA 1
ATOM 932 C C . GLN A 1 114 ? 37.395 -7.847 -6.350 1.00 89.56 114 GLN A C 1
ATOM 934 O O . GLN A 1 114 ? 37.380 -6.926 -5.540 1.00 89.56 114 GLN A O 1
ATOM 939 N N . ARG A 1 115 ? 36.427 -8.770 -6.377 1.00 86.69 115 ARG A N 1
ATOM 940 C CA . ARG A 1 115 ? 35.295 -8.759 -5.449 1.00 86.69 115 ARG A CA 1
ATOM 941 C C . ARG A 1 115 ? 35.723 -9.067 -4.014 1.00 86.69 115 ARG A C 1
ATOM 943 O O . ARG A 1 115 ? 35.239 -8.406 -3.102 1.00 86.69 115 ARG A O 1
ATOM 950 N N . ARG A 1 116 ? 36.626 -10.033 -3.812 1.00 86.19 116 ARG A N 1
ATOM 951 C CA . ARG A 1 116 ? 37.188 -10.337 -2.483 1.00 86.19 116 ARG A CA 1
ATOM 952 C C . ARG A 1 116 ? 38.032 -9.181 -1.953 1.00 86.19 116 ARG A C 1
ATOM 954 O O . ARG A 1 116 ? 37.890 -8.821 -0.795 1.00 86.19 116 ARG A O 1
ATOM 961 N N . GLU A 1 117 ? 38.853 -8.570 -2.802 1.00 89.00 117 GLU A N 1
ATOM 962 C CA . GLU A 1 117 ? 39.649 -7.390 -2.437 1.00 89.00 117 GLU A CA 1
ATOM 963 C C . GLU A 1 117 ? 38.750 -6.205 -2.058 1.00 89.00 117 GLU A C 1
ATOM 965 O O . GLU A 1 117 ? 38.947 -5.598 -1.012 1.00 89.00 117 GLU A O 1
ATOM 970 N N . ALA A 1 118 ? 37.693 -5.934 -2.829 1.00 84.62 118 ALA A N 1
ATOM 971 C CA . ALA A 1 118 ? 36.720 -4.896 -2.490 1.00 84.62 118 ALA A CA 1
ATOM 972 C C . ALA A 1 118 ? 35.986 -5.178 -1.165 1.00 84.62 118 ALA A C 1
ATOM 974 O O . ALA A 1 118 ? 35.737 -4.254 -0.396 1.00 84.62 118 ALA A O 1
ATOM 975 N N . GLN A 1 119 ? 35.655 -6.442 -0.877 1.00 84.69 119 GLN A N 1
ATOM 976 C CA . GLN A 1 119 ? 35.051 -6.833 0.402 1.00 84.69 119 GLN A CA 1
ATOM 977 C C . GLN A 1 119 ? 36.010 -6.645 1.579 1.00 84.69 119 GLN A C 1
ATOM 979 O O . GLN A 1 119 ? 35.593 -6.117 2.606 1.00 84.69 119 GLN A O 1
ATOM 984 N N . ASN A 1 120 ? 37.280 -7.021 1.420 1.00 83.88 120 ASN A N 1
ATOM 985 C CA . ASN A 1 120 ? 38.297 -6.814 2.449 1.00 83.88 120 ASN A CA 1
ATOM 986 C C . ASN A 1 120 ? 38.519 -5.319 2.712 1.00 83.88 120 ASN A C 1
ATOM 988 O O . ASN A 1 120 ? 38.518 -4.908 3.866 1.00 83.88 120 ASN A O 1
ATOM 992 N N . ASN A 1 121 ? 38.586 -4.494 1.663 1.00 82.94 121 ASN A N 1
ATOM 993 C CA . ASN A 1 121 ? 38.739 -3.045 1.807 1.00 82.94 121 ASN A CA 1
ATOM 994 C C . ASN A 1 121 ? 37.531 -2.399 2.508 1.00 82.94 121 ASN A C 1
ATOM 996 O O . ASN A 1 121 ? 37.711 -1.571 3.392 1.00 82.94 121 ASN A O 1
ATOM 1000 N N . LEU A 1 122 ? 36.297 -2.805 2.176 1.00 76.12 122 LEU A N 1
ATOM 1001 C CA . LEU A 1 122 ? 35.086 -2.342 2.875 1.00 76.12 122 LEU A CA 1
ATOM 1002 C C . LEU A 1 122 ? 35.055 -2.778 4.347 1.00 76.12 122 LEU A C 1
ATOM 1004 O O . LEU A 1 122 ? 34.496 -2.084 5.197 1.00 76.12 122 LEU A O 1
ATOM 1008 N N . GLN A 1 123 ? 35.611 -3.950 4.655 1.00 76.25 123 GLN A N 1
ATOM 1009 C CA . GLN A 1 123 ? 35.738 -4.436 6.025 1.00 76.25 123 GLN A CA 1
ATOM 1010 C C . GLN A 1 123 ? 36.787 -3.627 6.800 1.00 76.25 123 GLN A C 1
ATOM 1012 O O . GLN A 1 123 ? 36.517 -3.233 7.931 1.00 76.25 123 GLN A O 1
ATOM 1017 N N . GLU A 1 124 ? 37.938 -3.330 6.194 1.00 75.25 124 GLU A N 1
ATOM 1018 C CA . GLU A 1 124 ? 38.961 -2.448 6.770 1.00 75.25 124 GLU A CA 1
ATOM 1019 C C . GLU A 1 124 ? 38.422 -1.029 6.994 1.00 75.25 124 GLU A C 1
ATOM 1021 O O . GLU A 1 124 ? 38.607 -0.465 8.069 1.00 75.25 124 GLU A O 1
ATOM 1026 N N . GLU A 1 125 ? 37.664 -0.482 6.043 1.00 70.38 125 GLU A N 1
ATOM 1027 C CA . GLU A 1 125 ? 37.007 0.821 6.183 1.00 70.38 125 GLU A CA 1
ATOM 1028 C C . GLU A 1 125 ? 35.962 0.817 7.312 1.00 70.38 125 GLU A C 1
ATOM 1030 O O . GLU A 1 125 ? 35.889 1.760 8.096 1.00 70.38 125 GLU A O 1
ATOM 1035 N N . ARG A 1 126 ? 35.207 -0.279 7.483 1.00 65.81 126 ARG A N 1
ATOM 1036 C CA . ARG A 1 126 ? 34.273 -0.458 8.610 1.00 65.81 126 ARG A CA 1
ATOM 1037 C C . ARG A 1 126 ? 34.990 -0.506 9.962 1.00 65.81 126 ARG A C 1
ATOM 1039 O O . ARG A 1 126 ? 34.452 0.010 10.938 1.00 65.81 126 ARG A O 1
ATOM 1046 N N . LEU A 1 127 ? 36.177 -1.111 10.022 1.00 65.69 127 LEU A N 1
ATOM 1047 C CA . LEU A 1 127 ? 37.013 -1.164 11.228 1.00 65.69 127 LEU A CA 1
ATOM 1048 C C . LEU A 1 127 ? 37.626 0.205 11.585 1.00 65.69 127 LEU A C 1
ATOM 1050 O O . LEU A 1 127 ? 38.074 0.387 12.712 1.00 65.69 127 LEU A O 1
ATOM 1054 N N . MET A 1 128 ? 37.614 1.167 10.655 1.00 63.50 128 MET A N 1
ATOM 1055 C CA . MET A 1 128 ? 38.102 2.539 10.853 1.00 63.50 128 MET A CA 1
ATOM 1056 C C . MET A 1 128 ? 37.003 3.529 11.298 1.00 63.50 128 MET A C 1
ATOM 1058 O O . MET A 1 128 ? 37.312 4.689 11.577 1.00 63.50 128 MET A O 1
ATOM 1062 N N . ILE A 1 129 ? 35.727 3.118 11.381 1.00 60.66 129 ILE A N 1
ATOM 1063 C CA . ILE A 1 129 ? 34.630 3.976 11.869 1.00 60.66 129 ILE A CA 1
ATOM 1064 C C . ILE A 1 129 ? 34.656 4.000 13.411 1.00 60.66 129 ILE A C 1
ATOM 1066 O O . ILE A 1 129 ? 34.556 2.935 14.021 1.00 60.66 129 ILE A O 1
ATOM 1070 N N . PRO A 1 130 ? 34.735 5.174 14.073 1.00 60.22 130 PRO A N 1
ATOM 1071 C CA . PRO A 1 130 ? 34.769 5.249 15.535 1.00 60.22 130 PRO A CA 1
ATOM 1072 C C . PRO A 1 130 ? 33.512 4.627 16.168 1.00 60.22 130 PRO A C 1
ATOM 1074 O O . PRO A 1 130 ? 32.392 5.040 15.854 1.00 60.22 130 PRO A O 1
ATOM 1077 N N . GLU A 1 131 ? 33.689 3.687 17.106 1.00 59.12 131 GLU A N 1
ATOM 1078 C CA . GLU A 1 131 ? 32.612 2.927 17.782 1.00 59.12 131 GLU A CA 1
ATOM 1079 C C . GLU A 1 131 ? 31.489 3.813 18.357 1.00 59.12 131 GLU A C 1
ATOM 1081 O O . GLU A 1 131 ? 30.326 3.412 18.412 1.00 59.12 131 GLU A O 1
ATOM 1086 N N . ASN A 1 132 ? 31.813 5.060 18.704 1.00 59.56 132 ASN A N 1
ATOM 1087 C CA . ASN A 1 132 ? 30.904 6.026 19.317 1.00 59.56 132 ASN A CA 1
ATOM 1088 C C . ASN A 1 132 ? 29.699 6.416 18.427 1.00 59.56 132 ASN A C 1
ATOM 1090 O O . ASN A 1 132 ? 28.636 6.754 18.937 1.00 59.56 132 ASN A O 1
ATOM 1094 N N . HIS A 1 133 ? 29.817 6.360 17.092 1.00 60.97 133 HIS A N 1
ATOM 1095 C CA . HIS A 1 133 ? 28.675 6.635 16.197 1.00 60.97 133 HIS A CA 1
ATOM 1096 C C . HIS A 1 133 ? 27.696 5.454 16.092 1.00 60.97 133 HIS A C 1
ATOM 1098 O O . HIS A 1 133 ? 26.515 5.660 15.812 1.00 60.97 133 HIS A O 1
ATOM 1104 N N . ASN A 1 134 ? 28.161 4.228 16.343 1.00 59.31 134 ASN A N 1
ATOM 1105 C CA . ASN A 1 134 ? 27.331 3.025 16.284 1.00 59.31 134 ASN A CA 1
ATOM 1106 C C . ASN A 1 134 ? 26.503 2.844 17.568 1.00 59.31 134 ASN A C 1
ATOM 1108 O O . ASN A 1 134 ? 25.320 2.525 17.493 1.00 59.31 134 ASN A O 1
ATOM 1112 N N . VAL A 1 135 ? 27.087 3.146 18.735 1.00 61.09 135 VAL A N 1
ATOM 1113 C CA . VAL A 1 135 ? 26.373 3.114 20.027 1.00 61.09 135 VAL A CA 1
ATOM 1114 C C . VAL A 1 135 ? 25.188 4.084 20.017 1.00 61.09 135 VAL A C 1
ATOM 1116 O O . VAL A 1 135 ? 24.066 3.672 20.297 1.00 61.09 135 VAL A O 1
ATOM 1119 N N . ASN A 1 136 ? 25.392 5.322 19.553 1.00 66.81 136 ASN A N 1
ATOM 1120 C CA . ASN A 1 136 ? 24.313 6.310 19.440 1.00 66.81 136 ASN A CA 1
ATOM 1121 C C . ASN A 1 136 ? 23.193 5.864 18.478 1.00 66.81 136 ASN A C 1
ATOM 1123 O O . ASN A 1 136 ? 22.017 6.114 18.730 1.00 66.81 136 ASN A O 1
ATOM 1127 N N . ALA A 1 137 ? 23.523 5.187 17.372 1.00 71.19 137 ALA A N 1
ATOM 1128 C CA . ALA A 1 137 ? 22.516 4.663 16.447 1.00 71.19 137 ALA A CA 1
ATOM 1129 C C . ALA A 1 137 ? 21.724 3.490 17.053 1.00 71.19 137 ALA A C 1
ATOM 1131 O O . ALA A 1 137 ? 20.509 3.399 16.871 1.00 71.19 137 ALA A O 1
ATOM 1132 N N . GLN A 1 138 ? 22.399 2.613 17.795 1.00 77.19 138 GLN A N 1
ATOM 1133 C CA . GLN A 1 138 ? 21.785 1.462 18.446 1.00 77.19 138 GLN A CA 1
ATOM 1134 C C . GLN A 1 138 ? 20.884 1.876 19.617 1.00 77.19 138 GLN A C 1
ATOM 1136 O O . GLN A 1 138 ? 19.776 1.355 19.739 1.00 77.19 138 GLN A O 1
ATOM 1141 N N . GLU A 1 139 ? 21.306 2.846 20.430 1.00 79.62 139 GLU A N 1
ATOM 1142 C CA . GLU A 1 139 ? 20.485 3.413 21.506 1.00 79.62 139 GLU A CA 1
ATOM 1143 C C . GLU A 1 139 ? 19.222 4.084 20.956 1.00 79.62 139 GLU A C 1
ATOM 1145 O O . GLU A 1 139 ? 18.131 3.855 21.477 1.00 79.62 139 GLU A O 1
ATOM 1150 N N . ASN A 1 140 ? 19.332 4.825 19.850 1.00 81.31 140 ASN A N 1
ATOM 1151 C CA . ASN A 1 140 ? 18.176 5.443 19.194 1.00 81.31 140 ASN A CA 1
ATOM 1152 C C . ASN A 1 140 ? 17.173 4.401 18.666 1.00 81.31 140 ASN A C 1
ATOM 1154 O O . ASN A 1 140 ? 15.964 4.556 18.844 1.00 81.31 140 ASN A O 1
ATOM 1158 N N . LEU A 1 141 ? 17.657 3.316 18.049 1.00 86.81 141 LEU A N 1
ATOM 1159 C CA . LEU A 1 141 ? 16.802 2.214 17.589 1.00 86.81 141 LEU A CA 1
ATOM 1160 C C . LEU A 1 141 ? 16.129 1.485 18.757 1.00 86.81 141 LEU A C 1
ATOM 1162 O O . LEU A 1 141 ? 14.952 1.133 18.669 1.00 86.81 141 LEU A O 1
ATOM 1166 N N . GLN A 1 142 ? 16.857 1.282 19.856 1.00 90.75 142 GLN A N 1
ATOM 1167 C CA . GLN A 1 142 ? 16.325 0.643 21.055 1.00 90.75 142 GLN A CA 1
ATOM 1168 C C . GLN A 1 142 ? 15.224 1.498 21.698 1.00 90.75 142 GLN A C 1
ATOM 1170 O O . GLN A 1 142 ? 14.134 0.994 21.963 1.00 90.75 142 GLN A O 1
ATOM 1175 N N . GLN A 1 143 ? 15.458 2.805 21.852 1.00 91.25 143 GLN A N 1
ATOM 1176 C CA . GLN A 1 143 ? 14.457 3.746 22.362 1.00 91.25 143 GLN A CA 1
ATOM 1177 C C . GLN A 1 143 ? 13.194 3.776 21.491 1.00 91.25 143 GLN A C 1
ATOM 1179 O O . GLN A 1 143 ? 12.079 3.804 22.017 1.00 91.25 143 GLN A O 1
ATOM 1184 N N . GLN A 1 144 ? 13.347 3.716 20.165 1.00 91.88 144 GLN A N 1
ATOM 1185 C CA . GLN A 1 144 ? 12.210 3.629 19.251 1.00 91.88 144 GLN A CA 1
ATOM 1186 C C . GLN A 1 144 ? 11.419 2.324 19.445 1.00 91.88 144 GLN A C 1
ATOM 1188 O O . GLN A 1 144 ? 10.191 2.356 19.539 1.00 91.88 144 GLN A O 1
ATOM 1193 N N . ALA A 1 145 ? 12.103 1.182 19.555 1.00 94.62 145 ALA A N 1
ATOM 1194 C CA . ALA A 1 145 ? 11.458 -0.112 19.768 1.00 94.62 145 ALA A CA 1
ATOM 1195 C C . ALA A 1 145 ? 10.697 -0.177 21.105 1.00 94.62 145 ALA A C 1
ATOM 1197 O O . ALA A 1 145 ? 9.593 -0.730 21.169 1.00 94.62 145 ALA A O 1
ATOM 1198 N N . ASP A 1 146 ? 11.255 0.414 22.162 1.00 96.12 146 ASP A N 1
ATOM 1199 C CA . ASP A 1 146 ? 10.627 0.462 23.484 1.00 96.12 146 ASP A CA 1
ATOM 1200 C C . ASP A 1 146 ? 9.390 1.367 23.490 1.00 96.12 146 ASP A C 1
ATOM 1202 O O . ASP A 1 146 ? 8.346 0.985 24.025 1.00 96.12 146 ASP A O 1
ATOM 1206 N N . MET A 1 147 ? 9.451 2.513 22.806 1.00 94.81 147 MET A N 1
ATOM 1207 C CA . MET A 1 147 ? 8.290 3.385 22.617 1.00 94.81 147 MET A CA 1
ATOM 1208 C C . MET A 1 147 ? 7.169 2.677 21.838 1.00 94.81 147 MET A C 1
ATOM 1210 O O . MET A 1 147 ? 6.001 2.727 22.226 1.00 94.81 147 MET A O 1
ATOM 1214 N N . GLU A 1 148 ? 7.500 1.961 20.760 1.00 96.19 148 GLU A N 1
ATOM 1215 C CA . GLU A 1 148 ? 6.521 1.189 19.987 1.00 96.19 148 GLU A CA 1
ATOM 1216 C C . GLU A 1 148 ? 5.904 0.032 20.784 1.00 96.19 148 GLU A C 1
ATOM 1218 O O . GLU A 1 148 ? 4.739 -0.322 20.569 1.00 96.19 148 GLU A O 1
ATOM 1223 N N . ARG A 1 149 ? 6.664 -0.578 21.698 1.00 96.88 149 ARG A N 1
ATOM 1224 C CA . ARG A 1 149 ? 6.152 -1.601 22.616 1.00 96.88 149 ARG A CA 1
ATOM 1225 C C . ARG A 1 149 ? 5.158 -0.995 23.603 1.00 96.88 149 ARG A C 1
ATOM 1227 O O . ARG A 1 149 ? 4.041 -1.496 23.709 1.00 96.88 149 ARG A O 1
ATOM 1234 N N . GLN A 1 150 ? 5.519 0.115 24.245 1.00 96.94 150 GLN A N 1
ATOM 1235 C CA . GLN A 1 150 ? 4.637 0.822 25.179 1.00 96.94 150 GLN A CA 1
ATOM 1236 C C . GLN A 1 150 ? 3.338 1.279 24.506 1.00 96.94 150 GLN A C 1
ATOM 1238 O O . GLN A 1 150 ? 2.258 1.118 25.072 1.00 96.94 150 GLN A O 1
ATOM 1243 N N . ASN A 1 151 ? 3.421 1.776 23.270 1.00 96.19 151 ASN A N 1
ATOM 1244 C CA . ASN A 1 151 ? 2.243 2.163 22.496 1.00 96.19 151 ASN A CA 1
ATOM 1245 C C . ASN A 1 151 ? 1.322 0.972 22.202 1.00 96.19 151 ASN A C 1
ATOM 1247 O O . ASN A 1 151 ? 0.104 1.097 22.335 1.00 96.19 151 ASN A O 1
ATOM 1251 N N . ARG A 1 152 ? 1.881 -0.191 21.838 1.00 96.50 152 ARG A N 1
ATOM 1252 C CA . ARG A 1 152 ? 1.098 -1.419 21.623 1.00 96.50 152 ARG A CA 1
ATOM 1253 C C . ARG A 1 152 ? 0.415 -1.889 22.905 1.00 96.50 152 ARG A C 1
ATOM 1255 O O . ARG A 1 152 ? -0.786 -2.139 22.889 1.00 96.50 152 ARG A O 1
ATOM 1262 N N . GLU A 1 153 ? 1.143 -1.933 24.017 1.00 97.38 153 GLU A N 1
ATOM 1263 C CA . GLU A 1 153 ? 0.586 -2.320 25.319 1.00 97.38 153 GLU A CA 1
ATOM 1264 C C . GLU A 1 153 ? -0.510 -1.355 25.793 1.00 97.38 153 GLU A C 1
ATOM 1266 O O . GLU A 1 153 ? -1.530 -1.784 26.334 1.00 97.38 153 GLU A O 1
ATOM 1271 N N . ALA A 1 154 ? -0.336 -0.049 25.576 1.00 96.62 154 ALA A N 1
ATOM 1272 C CA . ALA A 1 154 ? -1.346 0.952 25.908 1.00 96.62 154 ALA A CA 1
ATOM 1273 C C . ALA A 1 154 ? -2.622 0.774 25.071 1.00 96.62 154 ALA A C 1
ATOM 1275 O O . ALA A 1 154 ? -3.729 0.843 25.609 1.00 96.62 154 ALA A O 1
ATOM 1276 N N . GLN A 1 155 ? -2.482 0.495 23.770 1.00 96.62 155 GLN A N 1
ATOM 1277 C CA . GLN A 1 155 ? -3.618 0.200 22.893 1.00 96.62 155 GLN A CA 1
ATOM 1278 C C . GLN A 1 155 ? -4.348 -1.079 23.312 1.00 96.62 155 GLN A C 1
ATOM 1280 O O . GLN A 1 155 ? -5.579 -1.095 23.349 1.00 96.62 155 GLN A O 1
ATOM 1285 N N . GLU A 1 156 ? -3.611 -2.132 23.663 1.00 97.25 156 GLU A N 1
ATOM 1286 C CA . GLU A 1 156 ? -4.194 -3.395 24.114 1.00 97.25 156 GLU A CA 1
ATOM 1287 C C . GLU A 1 156 ? -4.951 -3.227 25.436 1.00 97.25 156 GLU A C 1
ATOM 1289 O O . GLU A 1 156 ? -6.107 -3.642 25.530 1.00 97.25 156 GLU A O 1
ATOM 1294 N N . LYS A 1 157 ? -4.367 -2.521 26.415 1.00 97.81 157 LYS A N 1
ATOM 1295 C CA . LYS A 1 157 ? -5.040 -2.183 27.681 1.00 97.81 157 LYS A CA 1
ATOM 1296 C C . LYS A 1 157 ? -6.318 -1.380 27.452 1.00 97.81 157 LYS A C 1
ATOM 1298 O O . LYS A 1 157 ? -7.354 -1.723 28.017 1.00 97.81 157 LYS A O 1
ATOM 1303 N N . ALA A 1 158 ? -6.278 -0.366 26.587 1.00 96.69 158 ALA A N 1
ATOM 1304 C CA . ALA A 1 158 ? -7.459 0.429 26.249 1.00 96.69 158 ALA A CA 1
ATOM 1305 C C . ALA A 1 158 ? -8.547 -0.414 25.559 1.00 96.69 158 ALA A C 1
ATOM 1307 O O . ALA A 1 158 ? -9.744 -0.239 25.809 1.00 96.69 158 ALA A O 1
ATOM 1308 N N . HIS A 1 159 ? -8.151 -1.351 24.694 1.00 97.88 159 HIS A N 1
ATOM 1309 C CA . HIS A 1 159 ? -9.083 -2.266 24.046 1.00 97.88 159 HIS A CA 1
ATOM 1310 C C . HIS A 1 159 ? -9.697 -3.254 25.049 1.00 97.88 159 HIS A C 1
ATOM 1312 O O . HIS A 1 159 ? -10.906 -3.497 25.018 1.00 97.88 159 HIS A O 1
ATOM 1318 N N . GLU A 1 160 ? -8.899 -3.799 25.967 1.00 97.31 160 GLU A N 1
ATOM 1319 C CA . GLU A 1 160 ? -9.385 -4.701 27.007 1.00 97.31 160 GLU A CA 1
ATOM 1320 C C . GLU A 1 160 ? -10.322 -3.991 27.993 1.00 97.31 160 GLU A C 1
ATOM 1322 O O . GLU A 1 160 ? -11.381 -4.524 28.327 1.00 97.31 160 GLU A O 1
ATOM 1327 N N . GLU A 1 161 ? -10.001 -2.764 28.399 1.00 97.44 161 GLU A N 1
ATOM 1328 C CA . GLU A 1 161 ? -10.864 -1.944 29.249 1.00 97.44 161 GLU A CA 1
ATOM 1329 C C . GLU A 1 161 ? -12.213 -1.664 28.579 1.00 97.44 161 GLU A C 1
ATOM 1331 O O . GLU A 1 161 ? -13.264 -1.893 29.182 1.00 97.44 161 GLU A O 1
ATOM 1336 N N . ARG A 1 162 ? -12.207 -1.296 27.290 1.00 96.88 162 ARG A N 1
ATOM 1337 C CA . ARG A 1 162 ? -13.440 -1.132 26.507 1.00 96.88 162 ARG A CA 1
ATOM 1338 C C . ARG A 1 162 ? -14.267 -2.419 26.476 1.00 96.88 162 ARG A C 1
ATOM 1340 O O . ARG A 1 162 ? -15.485 -2.362 26.635 1.00 96.88 162 ARG A O 1
ATOM 1347 N N . ARG A 1 163 ? -13.634 -3.586 26.294 1.00 97.56 163 ARG A N 1
ATOM 1348 C CA . ARG A 1 163 ? -14.335 -4.885 26.333 1.00 97.56 163 ARG A CA 1
ATOM 1349 C C . ARG A 1 163 ? -14.973 -5.135 27.699 1.00 97.56 163 ARG A C 1
ATOM 1351 O O . ARG A 1 163 ? -16.150 -5.488 27.755 1.00 97.56 163 ARG A O 1
ATOM 1358 N N . ARG A 1 164 ? -14.239 -4.890 28.790 1.00 97.56 164 ARG A N 1
ATOM 1359 C CA . ARG A 1 164 ? -14.753 -5.025 30.165 1.00 97.56 164 ARG A CA 1
ATOM 1360 C C . ARG A 1 164 ? -15.927 -4.082 30.429 1.00 97.56 164 ARG A C 1
ATOM 1362 O O . ARG A 1 164 ? -16.906 -4.493 31.051 1.00 97.56 164 ARG A O 1
ATOM 1369 N N . GLN A 1 165 ? -15.862 -2.847 29.932 1.00 97.19 165 GLN A N 1
ATOM 1370 C CA . GLN A 1 165 ? -16.942 -1.872 30.065 1.00 97.19 165 GLN A CA 1
ATOM 1371 C C . GLN A 1 165 ? -18.208 -2.331 29.332 1.00 97.19 165 GLN A C 1
ATOM 1373 O O . GLN A 1 165 ? -19.280 -2.354 29.935 1.00 97.19 165 GLN A O 1
ATOM 1378 N N . ILE A 1 166 ? -18.075 -2.793 28.083 1.00 96.19 166 ILE A N 1
ATOM 1379 C CA . ILE A 1 166 ? -19.191 -3.353 27.302 1.00 96.19 166 ILE A CA 1
ATOM 1380 C C . ILE A 1 166 ? -19.835 -4.536 28.038 1.00 96.19 166 ILE A C 1
ATOM 1382 O O . ILE A 1 166 ? -21.061 -4.625 28.118 1.00 96.19 166 ILE A O 1
ATOM 1386 N N . ASP A 1 167 ? -19.039 -5.445 28.602 1.00 96.75 167 ASP A N 1
ATOM 1387 C CA . ASP A 1 167 ? -19.568 -6.600 29.333 1.00 96.75 167 ASP A CA 1
ATOM 1388 C C . ASP A 1 167 ? -20.282 -6.197 30.632 1.00 96.75 167 ASP A C 1
ATOM 1390 O O . ASP A 1 167 ? -21.327 -6.765 30.970 1.00 96.75 167 ASP A O 1
ATOM 1394 N N . ASN A 1 168 ? -19.772 -5.186 31.339 1.00 97.62 168 ASN A N 1
ATOM 1395 C CA . ASN A 1 168 ? -20.428 -4.644 32.526 1.00 97.62 168 ASN A CA 1
ATOM 1396 C C . ASN A 1 168 ? -21.761 -3.966 32.168 1.00 97.62 168 ASN A C 1
ATOM 1398 O O . ASN A 1 168 ? -22.783 -4.242 32.795 1.00 97.62 168 ASN A O 1
ATOM 1402 N N . GLU A 1 169 ? -21.791 -3.155 31.109 1.00 96.69 169 GLU A N 1
ATOM 1403 C CA . GLU A 1 169 ? -23.017 -2.524 30.605 1.00 96.69 169 GLU A CA 1
ATOM 1404 C C . GLU A 1 169 ? -24.057 -3.564 30.179 1.00 96.69 169 GLU A C 1
ATOM 1406 O O . GLU A 1 169 ? -25.225 -3.465 30.559 1.00 96.69 169 GLU A O 1
ATOM 1411 N N . ARG A 1 170 ? -23.638 -4.622 29.472 1.00 96.19 170 ARG A N 1
ATOM 1412 C CA . ARG A 1 170 ? -24.510 -5.753 29.114 1.00 96.19 170 ARG A CA 1
ATOM 1413 C C . ARG A 1 170 ? -25.077 -6.447 30.349 1.00 96.19 170 ARG A C 1
ATOM 1415 O O . ARG A 1 170 ? -26.267 -6.766 30.375 1.00 96.19 170 ARG A O 1
ATOM 1422 N N . ARG A 1 171 ? -24.260 -6.670 31.384 1.00 96.06 171 ARG A N 1
ATOM 1423 C CA . ARG A 1 171 ? -24.710 -7.257 32.657 1.00 96.06 171 ARG A CA 1
ATOM 1424 C C . ARG A 1 171 ? -25.728 -6.353 33.354 1.00 96.06 171 ARG A C 1
ATOM 1426 O O . ARG A 1 171 ? -26.774 -6.835 33.781 1.00 96.06 171 ARG A O 1
ATOM 1433 N N . GLN A 1 172 ? -25.465 -5.051 33.422 1.00 95.44 172 GLN A N 1
ATOM 1434 C CA . GLN A 1 172 ? -26.393 -4.082 34.006 1.00 95.44 172 GLN A CA 1
ATOM 1435 C C . GLN A 1 172 ? -27.704 -3.992 33.219 1.00 95.44 172 GLN A C 1
ATOM 1437 O O . GLN A 1 172 ? -28.774 -3.936 33.822 1.00 95.44 172 GLN A O 1
ATOM 1442 N N . ALA A 1 173 ? -27.648 -4.028 31.886 1.00 93.00 173 ALA A N 1
ATOM 1443 C CA . ALA A 1 173 ? -28.833 -4.055 31.035 1.00 93.00 173 ALA A CA 1
ATOM 1444 C C . ALA A 1 173 ? -29.686 -5.308 31.290 1.00 93.00 173 ALA A C 1
ATOM 1446 O O . ALA A 1 173 ? -30.904 -5.193 31.415 1.00 93.00 173 ALA A O 1
ATOM 1447 N N . ARG A 1 174 ? -29.062 -6.486 31.459 1.00 91.75 174 ARG A N 1
ATOM 1448 C CA . ARG A 1 174 ? -29.772 -7.719 31.850 1.00 91.75 174 ARG A CA 1
ATOM 1449 C C . ARG A 1 174 ? -30.492 -7.564 33.190 1.00 91.75 174 ARG A C 1
ATOM 1451 O O . ARG A 1 174 ? -31.675 -7.872 33.264 1.00 91.75 174 ARG A O 1
ATOM 1458 N N . LEU A 1 175 ? -29.817 -7.027 34.208 1.00 92.56 175 LEU A N 1
ATOM 1459 C CA . LEU A 1 175 ? -30.422 -6.788 35.525 1.00 92.56 175 LEU A CA 1
ATOM 1460 C C . LEU A 1 175 ? -31.557 -5.752 35.471 1.00 92.56 175 LEU A C 1
ATOM 1462 O O . LEU A 1 175 ? -32.566 -5.904 36.157 1.00 92.56 175 LEU A O 1
ATOM 1466 N N . ARG A 1 176 ? -31.426 -4.701 34.648 1.00 89.94 176 ARG A N 1
ATOM 1467 C CA . ARG A 1 176 ? -32.510 -3.729 34.417 1.00 89.94 176 ARG A CA 1
ATOM 1468 C C . ARG A 1 176 ? -33.724 -4.392 33.777 1.00 89.94 176 ARG A C 1
ATOM 1470 O O . ARG A 1 176 ? -34.832 -4.176 34.255 1.00 89.94 176 ARG A O 1
ATOM 1477 N N . LEU A 1 177 ? -33.519 -5.219 32.750 1.00 86.56 177 LEU A N 1
ATOM 1478 C CA . LEU A 1 177 ? -34.597 -5.987 32.123 1.00 86.56 177 LEU A CA 1
ATOM 1479 C C . LEU A 1 177 ? -35.251 -6.951 33.115 1.00 86.56 177 LEU A C 1
ATOM 1481 O O . LEU A 1 177 ? -36.468 -7.066 33.127 1.00 86.56 177 LEU A O 1
ATOM 1485 N N . GLU A 1 178 ? -34.474 -7.606 33.973 1.00 85.19 178 GLU A N 1
ATOM 1486 C CA . GLU A 1 178 ? -35.000 -8.497 35.010 1.00 85.19 178 GLU A CA 1
ATOM 1487 C C . GLU A 1 178 ? -35.853 -7.752 36.047 1.00 85.19 178 GLU A C 1
ATOM 1489 O O . GLU A 1 178 ? -36.912 -8.243 36.424 1.00 85.19 178 GLU A O 1
ATOM 1494 N N . ARG A 1 179 ? -35.461 -6.530 36.437 1.00 83.75 179 ARG A N 1
ATOM 1495 C CA . ARG A 1 179 ? -36.273 -5.658 37.306 1.00 83.75 179 ARG A CA 1
ATOM 1496 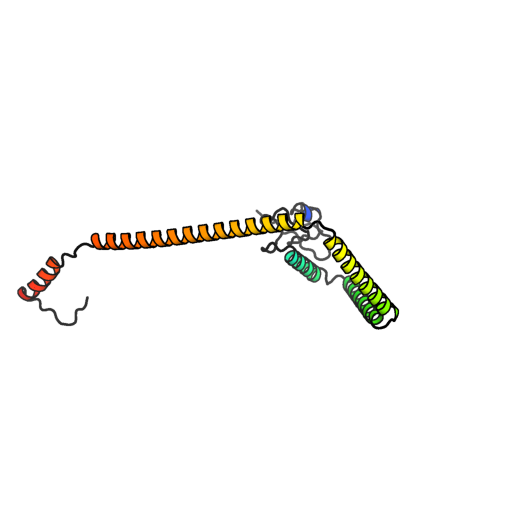C C . ARG A 1 179 ? -37.518 -5.096 36.621 1.00 83.75 179 ARG A C 1
ATOM 1498 O O . ARG A 1 179 ? -38.507 -4.841 37.297 1.00 83.75 179 ARG A O 1
ATOM 1505 N N . MET A 1 180 ? -37.454 -4.857 35.311 1.00 76.31 180 MET A N 1
ATOM 1506 C CA . MET A 1 180 ? -38.572 -4.331 34.521 1.00 76.31 180 MET A CA 1
ATOM 1507 C C . MET A 1 180 ? -39.516 -5.417 34.010 1.00 76.31 180 MET A C 1
ATOM 1509 O O . MET A 1 180 ? -40.599 -5.076 33.537 1.00 76.31 180 MET A O 1
ATOM 1513 N N . LYS A 1 181 ? -39.142 -6.703 34.087 1.00 68.56 181 LYS A N 1
ATOM 1514 C CA . LYS A 1 181 ? -40.053 -7.796 33.748 1.00 68.56 181 LYS A CA 1
ATOM 1515 C C . LYS A 1 181 ? -41.296 -7.649 34.626 1.00 68.56 181 LYS A C 1
ATOM 1517 O O . LYS A 1 181 ? -41.175 -7.751 35.849 1.00 68.56 181 LYS A O 1
ATOM 1522 N N . PRO A 1 182 ? -42.483 -7.410 34.041 1.00 57.09 182 PRO A N 1
ATOM 1523 C CA . PRO A 1 182 ? -43.696 -7.419 34.830 1.00 57.09 182 PRO A CA 1
ATOM 1524 C C . PRO A 1 182 ? -43.792 -8.796 35.483 1.00 57.09 182 PRO A C 1
ATOM 1526 O O . PRO A 1 182 ? -43.609 -9.819 34.815 1.00 57.09 182 PRO A O 1
ATOM 1529 N N . ARG A 1 183 ? -44.071 -8.837 36.791 1.00 55.22 183 ARG A N 1
ATOM 1530 C CA . ARG A 1 183 ? -44.673 -10.036 37.375 1.00 55.22 183 ARG A CA 1
ATOM 1531 C C . ARG A 1 183 ? -45.933 -10.256 36.557 1.00 55.22 183 ARG A C 1
ATOM 1533 O O . ARG A 1 183 ? -46.873 -9.475 36.681 1.00 55.22 183 ARG A O 1
ATOM 1540 N N . VAL A 1 184 ? -45.922 -11.246 35.666 1.00 56.50 184 VAL A N 1
ATOM 1541 C CA . VAL A 1 184 ? -47.155 -11.723 35.050 1.00 56.50 184 VAL A CA 1
ATOM 1542 C C . VAL A 1 184 ? -48.066 -12.003 36.236 1.00 56.50 184 VAL A C 1
ATOM 1544 O O . VAL A 1 184 ? -47.720 -12.814 37.094 1.00 56.50 184 VAL A O 1
ATOM 1547 N N . LEU A 1 185 ? -49.155 -11.246 36.363 1.00 56.53 185 LEU A N 1
ATOM 1548 C CA . LEU A 1 185 ? -50.194 -11.521 37.344 1.00 56.53 185 LEU A CA 1
ATOM 1549 C C . LEU A 1 185 ? -50.879 -12.805 36.875 1.00 56.53 185 LEU A C 1
ATOM 1551 O O . LEU A 1 185 ? -51.964 -12.766 36.302 1.00 56.53 185 LEU A O 1
ATOM 1555 N N . THR A 1 186 ? -50.219 -13.949 37.068 1.00 57.81 186 THR A N 1
ATOM 1556 C CA . THR A 1 186 ? -50.812 -15.259 36.787 1.00 57.81 186 THR A CA 1
ATOM 1557 C C . THR A 1 186 ? -52.033 -15.479 37.672 1.00 57.81 186 THR A C 1
ATOM 1559 O O . THR A 1 186 ? -52.919 -16.206 37.266 1.00 57.81 186 THR A O 1
ATOM 1562 N N . SER A 1 187 ? -52.166 -14.722 38.773 1.00 57.44 187 SER A N 1
ATOM 1563 C CA . SER A 1 187 ? -53.367 -14.603 39.610 1.00 57.44 187 SER A CA 1
ATOM 1564 C C . SER A 1 187 ? -54.673 -14.674 38.818 1.00 57.44 187 SER A C 1
ATOM 1566 O O . SER A 1 187 ? -55.516 -15.494 39.145 1.00 57.44 187 SER A O 1
ATOM 1568 N N . ASN A 1 188 ? -54.853 -13.869 37.765 1.00 61.03 188 ASN A N 1
ATOM 1569 C CA . ASN A 1 188 ? -56.135 -13.843 37.051 1.00 61.03 188 ASN A CA 1
ATOM 1570 C C . ASN A 1 188 ? -56.307 -15.051 36.121 1.00 61.03 188 ASN A C 1
ATOM 1572 O O . ASN A 1 188 ? -57.411 -15.566 35.985 1.00 61.03 188 ASN A O 1
ATOM 1576 N N . VAL A 1 189 ? -55.228 -15.521 35.488 1.00 66.50 189 VAL A N 1
ATOM 1577 C CA . VAL A 1 189 ? -55.275 -16.696 34.602 1.00 66.50 189 VAL A CA 1
ATOM 1578 C C . VAL A 1 189 ? -55.482 -17.967 35.420 1.00 66.50 189 VAL A C 1
ATOM 1580 O O . VAL A 1 189 ? -56.296 -18.793 35.031 1.00 66.50 189 VAL A O 1
ATOM 1583 N N . ASP A 1 190 ? -54.821 -18.085 36.570 1.00 65.50 190 ASP A N 1
ATOM 1584 C CA . ASP A 1 190 ? -54.921 -19.204 37.507 1.00 65.50 190 ASP A CA 1
ATOM 1585 C C . ASP A 1 190 ? -56.289 -19.216 38.216 1.00 65.50 190 ASP A C 1
ATOM 1587 O O . ASP A 1 190 ? -56.928 -20.262 38.280 1.00 65.50 190 ASP A O 1
ATOM 1591 N N . GLN A 1 191 ? -56.822 -18.053 38.621 1.00 65.62 191 GLN A N 1
ATOM 1592 C CA . GLN A 1 191 ? -58.188 -17.932 39.162 1.00 65.62 191 GLN A CA 1
ATOM 1593 C C . GLN A 1 191 ? -59.259 -18.324 38.139 1.00 65.62 191 GLN A C 1
ATOM 1595 O O . GLN A 1 191 ? -60.203 -19.037 38.470 1.00 65.62 191 GLN A O 1
ATOM 1600 N N . ILE A 1 192 ? -59.110 -17.907 36.875 1.00 66.50 192 ILE A N 1
ATOM 1601 C CA . ILE A 1 192 ? -59.992 -18.369 35.794 1.00 66.50 192 ILE A CA 1
ATOM 1602 C C . ILE A 1 192 ? -59.802 -19.880 35.595 1.00 66.50 192 ILE A C 1
ATOM 1604 O O . ILE A 1 192 ? -60.779 -20.612 35.461 1.00 66.50 192 ILE A O 1
ATOM 1608 N N . ARG A 1 193 ? -58.559 -20.377 35.639 1.00 66.81 193 ARG A N 1
ATOM 1609 C CA . ARG A 1 193 ? -58.214 -21.795 35.472 1.00 66.81 193 ARG A CA 1
ATOM 1610 C C . ARG A 1 193 ? -58.885 -22.700 36.507 1.00 66.81 193 ARG A C 1
ATOM 1612 O O . ARG A 1 193 ? -59.277 -23.804 36.122 1.00 66.81 193 ARG A O 1
ATOM 1619 N N . GLU A 1 194 ? -59.011 -22.229 37.746 1.00 68.25 194 GLU A N 1
ATOM 1620 C CA . GLU A 1 194 ? -59.662 -22.895 38.885 1.00 68.25 194 GLU A CA 1
ATOM 1621 C C . GLU A 1 194 ? -61.190 -22.714 38.919 1.00 68.25 194 GLU A C 1
ATOM 1623 O O . GLU A 1 194 ? -61.891 -23.569 39.460 1.00 68.25 194 GLU A O 1
ATOM 1628 N N . ALA A 1 195 ? -61.727 -21.644 38.322 1.00 68.06 195 ALA A N 1
ATOM 1629 C CA . ALA A 1 195 ? -63.169 -21.390 38.251 1.00 68.06 195 ALA A CA 1
ATOM 1630 C C . ALA A 1 195 ? -63.877 -22.140 37.102 1.00 68.06 195 ALA A C 1
ATOM 1632 O O . ALA A 1 195 ? -65.072 -22.415 37.195 1.00 68.06 195 ALA A O 1
ATOM 1633 N N . LEU A 1 196 ? -63.160 -22.514 36.033 1.00 68.69 196 LEU A N 1
ATOM 1634 C CA . LEU A 1 196 ? -63.715 -23.222 34.862 1.00 68.69 196 LEU A CA 1
ATOM 1635 C C . LEU A 1 196 ? -64.445 -24.551 35.184 1.00 68.69 196 LEU A C 1
ATOM 1637 O O . LEU A 1 196 ? -65.522 -24.768 34.626 1.00 68.69 196 LEU A O 1
ATOM 1641 N N . PRO A 1 197 ? -63.961 -25.412 36.104 1.00 70.94 197 PRO A N 1
ATOM 1642 C CA . PRO A 1 197 ? -64.691 -26.618 36.502 1.00 70.94 197 PRO A CA 1
ATOM 1643 C C . PRO A 1 197 ? -66.005 -26.313 37.237 1.00 70.94 197 PRO A C 1
ATOM 1645 O O . PRO A 1 197 ? -66.958 -27.077 37.126 1.00 70.94 197 PRO A O 1
ATOM 1648 N N . GLN A 1 198 ? -66.089 -25.185 37.957 1.00 67.50 198 GLN A N 1
ATOM 1649 C CA . GLN A 1 198 ? -67.284 -24.806 38.729 1.00 67.50 198 GLN A CA 1
ATOM 1650 C C . GLN A 1 198 ? -68.458 -24.380 37.835 1.00 67.50 198 GLN A C 1
ATOM 1652 O O . GLN A 1 198 ? -69.610 -24.469 38.247 1.00 67.50 198 GLN A O 1
ATOM 1657 N N . ILE A 1 199 ? -68.172 -23.959 36.600 1.00 68.81 199 ILE A N 1
ATOM 1658 C CA . ILE A 1 199 ? -69.166 -23.637 35.564 1.00 68.81 199 ILE A CA 1
ATOM 1659 C C . ILE A 1 199 ? -69.366 -24.780 34.552 1.00 68.81 199 ILE A C 1
ATOM 1661 O O . ILE A 1 199 ? -69.980 -24.576 33.508 1.00 68.81 199 ILE A O 1
ATOM 1665 N N . GLY A 1 200 ? -68.867 -25.987 34.853 1.00 68.25 200 GLY A N 1
ATOM 1666 C CA . GLY A 1 200 ? -69.081 -27.189 34.040 1.00 68.25 200 GLY A CA 1
ATOM 1667 C C . GLY A 1 200 ? -68.226 -27.277 32.772 1.00 68.25 200 GLY A C 1
ATOM 1668 O O . GLY A 1 200 ? -68.547 -28.055 31.876 1.00 68.25 200 GLY A O 1
ATOM 1669 N N . ILE A 1 201 ? -67.150 -26.490 32.669 1.00 67.44 201 ILE A N 1
ATOM 1670 C CA . ILE A 1 201 ? -66.215 -26.548 31.539 1.00 67.44 201 ILE A CA 1
ATOM 1671 C C . ILE A 1 201 ? -65.043 -27.458 31.924 1.00 67.44 201 ILE A C 1
ATOM 1673 O O . ILE A 1 201 ? -64.099 -27.038 32.597 1.00 67.44 201 ILE A O 1
ATOM 1677 N N . GLU A 1 202 ? -65.097 -28.715 31.487 1.00 62.56 202 GLU A N 1
ATOM 1678 C CA . GLU A 1 202 ? -63.998 -29.672 31.636 1.00 62.56 202 GLU A CA 1
ATOM 1679 C C . GLU A 1 202 ? -62.975 -29.505 30.507 1.00 62.56 202 GLU A C 1
ATOM 1681 O O . GLU A 1 202 ? -63.318 -29.484 29.322 1.00 62.56 202 GLU A O 1
ATOM 1686 N N . ARG A 1 203 ? -61.691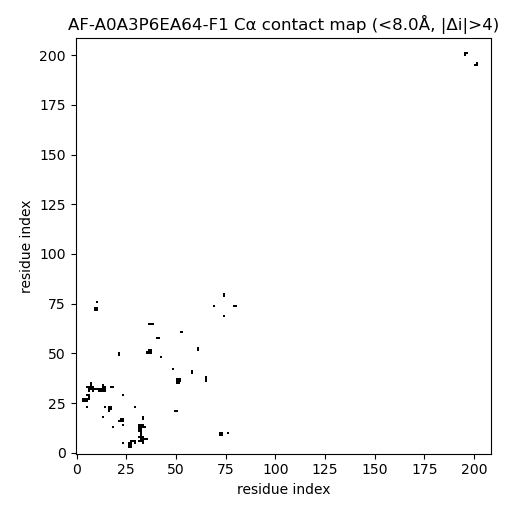 -29.411 30.866 1.00 61.16 203 ARG A N 1
ATOM 1687 C CA . ARG A 1 203 ? -60.607 -29.498 29.884 1.00 61.16 203 ARG A CA 1
ATOM 1688 C C . ARG A 1 203 ? -60.443 -30.950 29.453 1.00 61.16 203 ARG A C 1
ATOM 1690 O O . ARG A 1 203 ? -60.191 -31.806 30.296 1.00 61.16 203 ARG A O 1
ATOM 1697 N N . LYS A 1 204 ? -60.520 -31.211 28.150 1.00 60.31 204 LYS A N 1
ATOM 1698 C CA . LYS A 1 204 ? -60.088 -32.487 27.576 1.00 60.31 204 LYS A CA 1
ATOM 1699 C C . LYS A 1 204 ? -58.572 -32.447 27.400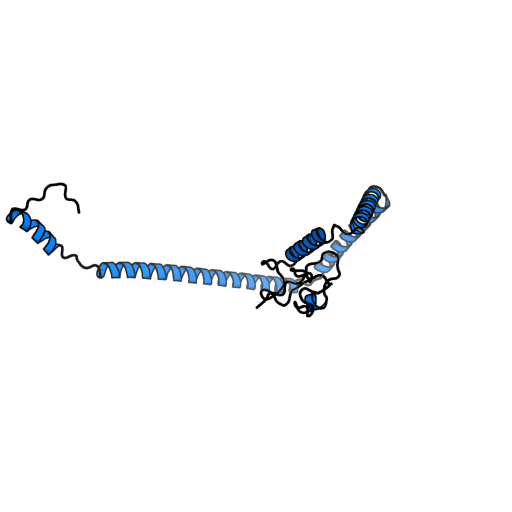 1.00 60.31 204 LYS A C 1
ATOM 1701 O O . LYS A 1 204 ? -58.025 -31.453 26.925 1.00 60.31 204 LYS A O 1
ATOM 1706 N N . GLU A 1 205 ? -57.882 -33.498 27.833 1.00 49.22 205 GLU A N 1
ATOM 1707 C CA . GLU A 1 205 ? -56.442 -33.628 27.600 1.00 49.22 205 GLU A CA 1
ATOM 1708 C C . GLU A 1 205 ? -56.178 -33.647 26.086 1.00 49.22 205 GLU A C 1
ATOM 1710 O O . GLU A 1 205 ? -56.657 -34.537 25.386 1.00 49.22 205 GLU A O 1
ATOM 1715 N N . GLY A 1 206 ? -55.450 -32.647 25.574 1.00 58.56 206 GLY A N 1
ATOM 1716 C CA . GLY A 1 206 ? -55.057 -32.579 24.159 1.00 58.56 206 GLY A CA 1
ATOM 1717 C C . GLY A 1 206 ? -55.160 -31.202 23.501 1.00 58.56 206 GLY A C 1
ATOM 1718 O O . GLY A 1 206 ? -54.503 -30.981 22.487 1.00 58.56 206 GLY A O 1
ATOM 1719 N N . ASP A 1 207 ? -55.898 -30.257 24.086 1.00 55.19 207 ASP A N 1
ATOM 1720 C CA . ASP A 1 207 ? -56.046 -28.909 23.523 1.00 55.19 207 ASP A CA 1
ATOM 1721 C C . ASP A 1 207 ? -54.851 -28.027 23.926 1.00 55.19 207 ASP A C 1
ATOM 1723 O O . ASP A 1 207 ? -54.926 -27.168 24.806 1.00 55.19 207 ASP A O 1
ATOM 1727 N N . GLY A 1 208 ? -53.696 -28.321 23.330 1.00 50.91 208 GLY A N 1
ATOM 1728 C CA . GLY A 1 208 ? -52.475 -27.540 23.482 1.00 50.91 208 GLY A CA 1
ATOM 1729 C C . GLY A 1 208 ? -52.568 -26.203 22.748 1.00 50.91 208 GLY A C 1
ATOM 1730 O O . GLY A 1 208 ? -52.667 -26.175 21.522 1.00 50.91 208 GLY A O 1
ATOM 1731 N N . PHE A 1 209 ? -52.475 -25.115 23.509 1.00 38.56 209 PHE A N 1
ATOM 1732 C CA . PHE A 1 209 ? -51.930 -23.832 23.065 1.00 38.56 209 PHE A CA 1
ATOM 1733 C C . PHE A 1 209 ? -50.668 -23.537 23.874 1.00 38.56 209 PHE A C 1
ATOM 1735 O O . PHE A 1 209 ? -50.693 -23.787 25.104 1.00 38.56 209 PHE A O 1
#

InterPro domains:
  IPR000571 Zinc finger, CCCH-type [PF00642] (11-36)
  IPR000571 Zinc finger, CCCH-type [PS50103] (9-37)
  IPR000571 Zinc finger, CCCH-type [PS50103] (38-56)
  IPR000571 Zinc finger, CCCH-type [SM00356] (9-36)
  IPR000571 Zinc finger, CCCH-type [SM00356] (37-55)
  IPR036855 Zinc finger, CCCH-type superfamily [SSF90229] (11-35)
  IPR050974 Plant Zinc finger CCCH domain-containing [PTHR12506] (3-63)

pLDDT: mean 71.89, std 14.82, range [37.84, 97.88]

Secondary structure (DSSP, 8-state):
---------TTSPB-HHHHHHS--TTGGG-SSB--SB--SSS-TTGGG-SSB--SS--HHHHHHHHHHHHHHHHTT-TTHHHHHHHHHHHHHHHHHHTT--HHHHHHHHHHHHHHHHHHHHHHHHHHTS-THHHHHHHHHHHHHHHHHHHHHHHHHHHHHHHHHHHHHHHHHHHHHHHHHS----HHHHHHHHHHGGGGT-PPPTT---

Solvent-accessible surface area (backbone atoms only — not comparable to full-atom values): 12558 Å² total; per-residue (Å²): 129,87,78,72,66,52,41,72,43,78,85,50,62,66,33,67,55,31,76,74,72,75,51,52,97,55,40,62,75,40,88,36,15,43,75,72,50,62,88,68,80,90,66,92,52,67,94,76,39,92,44,58,70,72,96,60,93,48,71,66,59,52,48,50,51,46,51,50,50,49,50,76,54,50,65,84,43,90,69,53,64,61,51,53,51,50,52,52,50,51,55,52,51,54,55,62,65,70,72,72,57,80,67,58,57,53,50,51,51,51,49,53,50,53,50,51,52,52,50,50,52,53,50,54,55,57,73,68,53,66,68,71,64,54,52,58,52,51,52,52,52,49,54,51,52,52,51,55,48,52,53,51,52,51,52,50,51,54,51,51,49,52,52,53,50,53,54,49,52,53,53,52,51,51,52,50,50,62,73,65,50,72,78,74,69,50,64,61,59,52,51,50,64,66,47,34,58,80,75,73,51,76,85,66,94,80,81,82,127

Foldseek 3Di:
DDPLDDDADFPFAADPVCLVPVDDPCGNNDPHHRDLANLDADDPCQPNDSHDDDNDPDSVVRNVVSVVCNCVRHVPPPPVVVVVVVVVVVVVVVVVVVPDDPVVVVVVVVVVVVVVVVVVVVVVVVVVDPCVVVVVVVVVVVVVVVVVVVVVVVVVVVVVVVVVVVVVVVVVVVVVVVVVPPPPCCVVVVVVVVCCVVVVNDDDPPPDD

Organism: Brassica oleracea (NCBI:txid3712)

Radius of gyration: 40.86 Å; Cα contacts (8 Å, |Δi|>4): 74; chains: 1; bounding box: 110×51×81 Å